Protein AF-A0AAW0QYA7-F1 (afdb_monomer)

Secondary structure (DSSP, 8-state):
-PPPS-EEEEESTTSHHHHHHHHHHHH-TTGGGSEEEEEES-TTT-HHHHHHHHTTT--EEETT---HHHHHHHHTTSSPPEEEEE-------STT----TT--GGGTTSTT-EEEEEEEEE-HHHHHTTTTTSSS--TT--S-EEEEEEEEE-S-GGGHHHHHHHHHHHHHHHHHHHHHTT-------GGG--TT--HHHHTHHHHHHHHHHHHHHH-TT-HHHHS-TTS----S----------S---

Nearest PDB structures (foldseek):
  6nki-assembly1_A-2  TM=6.245E-01  e=5.735E-02  Penicillium fellutanum
  8eyi-assembly1_F  TM=6.630E-01  e=6.404E-01  Homo sapiens
  5c37-assembly2_C  TM=5.724E-01  e=6.824E-01  Homo sapiens
  5w7k-assembly2_B  TM=3.869E-01  e=1.229E-01  Penicillium oxalicum
  6xeh-assembly1_A  TM=3.137E-01  e=1.288E+00  synthetic construct

InterPro domains:
  IPR036291 NAD(P)-binding domain superfamily [SSF51735] (4-174)

Sequence (250 aa):
MASPKGTIVLTGANGSLGRAIVSSILSSPELATCHGVYAVREPSTATALRDALQAQNAAARPVGSGQPDFHEGVAAGRIPPVRVLIPNAGWREFTTQTWTADGLPGLKGISNITWSLSLEPLPSAICQKGAGRNSLGLDDRKAPLVVVLLTASFKTLTDQQTVEAAARNLMSAIEEEARRQGVYDPWAYLDYAAPWQDPIASYGERSLKRLREVQKRVDPKLVFTHRVPGGVQDPWPYRPLGIAANLYRH

Foldseek 3Di:
DDQQPAEAEEEPCLDPVNVVVLLVQCPDPNSLSHQYEYEDQDQVPSVVSVVSCVVNVHGYDYDPPPPPCVVVCCVVVVHGHHPYYHDDDDDDDPVPDDADPVHQVLCPPFPPKDKDKDKAKAQLVNLCVCQVHDLQQSNPPPHIDIAIAIDIDGDDPVCVVSVVVSVVVVVVVVQVVCVVVVNDQLAHDFVRDDQVHDNSPSSDDSSVVVVVVVCCVPPVVCCVLPVDVPGNRDDDDDDDPDDPDDDDDD

Structure (mmCIF, N/CA/C/O backbone):
data_AF-A0AAW0QYA7-F1
#
_entry.id   AF-A0AAW0QYA7-F1
#
loop_
_atom_site.group_PDB
_atom_site.id
_atom_site.type_symbol
_atom_site.label_atom_id
_atom_site.label_alt_id
_atom_site.label_comp_id
_atom_site.label_asym_id
_atom_site.label_entity_id
_atom_site.label_seq_id
_atom_site.pdbx_PDB_ins_code
_atom_site.Cartn_x
_atom_site.Cartn_y
_atom_site.Cartn_z
_atom_site.occupancy
_atom_site.B_iso_or_equiv
_atom_site.auth_seq_id
_atom_site.auth_comp_id
_atom_site.auth_asym_id
_atom_site.auth_atom_id
_atom_site.pdbx_PDB_model_num
ATOM 1 N N . MET A 1 1 ? -47.182 2.890 -14.149 1.00 45.88 1 MET A N 1
ATOM 2 C CA . MET A 1 1 ? -45.798 2.871 -13.625 1.00 45.88 1 MET A CA 1
ATOM 3 C C . MET A 1 1 ? -45.394 1.418 -13.459 1.00 45.88 1 MET A C 1
ATOM 5 O O . MET A 1 1 ? -46.206 0.658 -12.949 1.00 45.88 1 MET A O 1
ATOM 9 N N . ALA A 1 2 ? -44.230 1.008 -13.966 1.00 52.38 2 ALA A N 1
ATOM 10 C CA . ALA A 1 2 ? -43.775 -0.376 -13.836 1.00 52.38 2 ALA A CA 1
ATOM 11 C C . ALA A 1 2 ? -43.572 -0.723 -12.352 1.00 52.38 2 ALA A C 1
ATOM 13 O O . ALA A 1 2 ? -43.007 0.079 -11.610 1.00 52.38 2 ALA A O 1
ATOM 14 N N . SER A 1 3 ? -44.049 -1.891 -11.918 1.00 54.78 3 SER A N 1
ATOM 15 C CA . SER A 1 3 ? -43.805 -2.380 -10.560 1.00 54.78 3 SER A CA 1
ATOM 16 C C . SER A 1 3 ? -42.293 -2.519 -10.322 1.00 54.78 3 SER A C 1
ATOM 18 O O . SER A 1 3 ? -41.597 -3.017 -11.214 1.00 54.78 3 SER A O 1
ATOM 20 N N . PRO A 1 4 ? -41.758 -2.094 -9.161 1.00 61.41 4 PRO A N 1
ATOM 21 C CA . PRO A 1 4 ? -40.322 -2.161 -8.902 1.00 61.41 4 PRO A CA 1
ATOM 22 C C . PRO A 1 4 ? -39.807 -3.604 -8.999 1.00 61.41 4 PRO A C 1
ATOM 24 O O . PRO A 1 4 ? -40.447 -4.529 -8.496 1.00 61.41 4 PRO A O 1
ATOM 27 N N . LYS A 1 5 ? -38.630 -3.809 -9.606 1.00 69.81 5 LYS A N 1
ATOM 28 C CA . LYS A 1 5 ? -38.062 -5.154 -9.867 1.00 69.81 5 LYS A CA 1
ATOM 29 C C . LYS A 1 5 ? -37.604 -5.909 -8.604 1.00 69.81 5 LYS A C 1
ATOM 31 O O . LYS A 1 5 ? -37.303 -7.103 -8.667 1.00 69.81 5 LYS A O 1
ATOM 36 N N . GLY A 1 6 ? -37.554 -5.233 -7.459 1.00 77.56 6 GLY A N 1
ATOM 37 C CA . GLY A 1 6 ? -37.123 -5.788 -6.177 1.00 77.56 6 GLY A CA 1
ATOM 38 C C . GLY A 1 6 ? -36.605 -4.710 -5.229 1.00 77.56 6 GLY A C 1
ATOM 39 O O . GLY A 1 6 ? -36.545 -3.536 -5.597 1.00 77.56 6 GLY A O 1
ATOM 40 N N . THR A 1 7 ? -36.226 -5.121 -4.020 1.00 79.19 7 THR A N 1
ATOM 41 C CA . THR A 1 7 ? -35.670 -4.231 -2.988 1.00 79.19 7 THR A CA 1
ATOM 42 C C . THR A 1 7 ? -34.158 -4.427 -2.834 1.00 79.19 7 THR A C 1
ATOM 44 O O . THR A 1 7 ? -33.688 -5.568 -2.754 1.00 79.19 7 THR A O 1
ATOM 47 N N . ILE A 1 8 ? -33.409 -3.319 -2.770 1.00 80.19 8 ILE A N 1
ATOM 48 C CA . ILE A 1 8 ? -31.975 -3.273 -2.443 1.00 80.19 8 ILE A CA 1
ATOM 49 C C . ILE A 1 8 ? -31.826 -2.699 -1.038 1.00 80.19 8 ILE A C 1
ATOM 51 O O . ILE A 1 8 ? -32.236 -1.567 -0.789 1.00 80.19 8 ILE A O 1
ATOM 55 N N . VAL A 1 9 ? -31.204 -3.454 -0.134 1.00 80.06 9 VAL A N 1
ATOM 56 C CA . VAL A 1 9 ? -30.910 -2.996 1.229 1.00 80.06 9 VAL A CA 1
ATOM 57 C C . VAL A 1 9 ? -29.408 -2.760 1.371 1.00 80.06 9 VAL A C 1
ATOM 59 O O . VAL A 1 9 ? -28.616 -3.682 1.172 1.00 80.06 9 VAL A O 1
ATOM 62 N N . LEU A 1 10 ? -29.012 -1.540 1.738 1.00 78.62 10 LEU A N 1
ATOM 63 C CA . LEU A 1 10 ? -27.620 -1.160 1.998 1.00 78.62 10 LEU A CA 1
ATOM 64 C C . LEU A 1 10 ? -27.470 -0.667 3.436 1.00 78.62 10 LEU A C 1
ATOM 66 O O . LEU A 1 10 ? -28.128 0.297 3.831 1.00 78.62 10 LEU A O 1
ATOM 70 N N . THR A 1 11 ? -26.560 -1.269 4.200 1.00 80.31 11 THR A N 1
ATOM 71 C CA . THR A 1 11 ? -26.161 -0.754 5.518 1.00 80.31 11 THR A CA 1
ATOM 72 C C . THR A 1 11 ? -24.912 0.121 5.416 1.00 80.31 11 THR A C 1
ATOM 74 O O . THR A 1 11 ? -24.145 0.032 4.459 1.00 80.31 11 THR A O 1
ATOM 77 N N . GLY A 1 12 ? -24.730 1.041 6.371 1.00 71.38 12 GLY A N 1
ATOM 78 C CA . GLY A 1 12 ? -23.591 1.965 6.345 1.00 71.38 12 GLY A CA 1
ATOM 79 C C . GLY A 1 12 ? -23.671 3.007 5.221 1.00 71.38 12 GLY A C 1
ATOM 80 O O . GLY A 1 12 ? -22.643 3.538 4.798 1.00 71.38 12 GLY A O 1
ATOM 81 N N . ALA A 1 13 ? -24.880 3.332 4.748 1.00 80.19 13 ALA A N 1
ATOM 82 C CA . ALA A 1 13 ? -25.099 4.180 3.572 1.00 80.19 13 ALA A CA 1
ATOM 83 C C . ALA A 1 13 ? -24.544 5.614 3.711 1.00 80.19 13 ALA A C 1
ATOM 85 O O . ALA A 1 13 ? -24.285 6.269 2.708 1.00 80.19 13 ALA A O 1
ATOM 86 N N . ASN A 1 14 ? -24.310 6.094 4.940 1.00 80.81 14 ASN A N 1
ATOM 87 C CA . ASN A 1 14 ? -23.735 7.421 5.198 1.00 80.81 14 ASN A CA 1
ATOM 88 C C . ASN A 1 14 ? -22.190 7.457 5.163 1.00 80.81 14 ASN A C 1
ATOM 90 O O . ASN A 1 14 ? -21.598 8.531 5.247 1.00 80.81 14 ASN A O 1
ATOM 94 N N . GLY A 1 15 ? -21.515 6.305 5.063 1.00 67.19 15 GLY A N 1
ATOM 95 C CA . GLY A 1 15 ? -20.054 6.245 4.936 1.00 67.19 15 GLY A CA 1
ATOM 96 C C . GLY A 1 15 ? -19.558 6.760 3.578 1.00 67.19 15 GLY A C 1
ATOM 97 O O . GLY A 1 15 ? -20.342 6.943 2.650 1.00 67.19 15 GLY A O 1
ATOM 98 N N . SER A 1 16 ? -18.248 6.976 3.424 1.00 63.84 16 SER A N 1
ATOM 99 C CA . SER A 1 16 ? -17.644 7.354 2.130 1.00 63.84 16 SER A CA 1
ATOM 100 C C . SER A 1 16 ? -17.980 6.343 1.027 1.00 63.84 16 SER A C 1
ATOM 102 O O . SER A 1 16 ? -18.551 6.713 0.004 1.00 63.84 16 SER A O 1
ATOM 104 N N . LEU A 1 17 ? -17.720 5.059 1.283 1.00 66.56 17 LEU A N 1
ATOM 105 C CA . LEU A 1 17 ? -18.047 3.967 0.366 1.00 66.56 17 LEU A CA 1
ATOM 106 C C . LEU A 1 17 ? -19.564 3.766 0.218 1.00 66.56 17 LEU A C 1
ATOM 108 O O . LEU A 1 17 ? -20.052 3.575 -0.891 1.00 66.56 17 LEU A O 1
ATOM 112 N N . GLY A 1 18 ? -20.319 3.864 1.318 1.00 71.94 18 GLY A N 1
ATOM 113 C CA . GLY A 1 18 ? -21.781 3.760 1.296 1.00 71.94 18 GLY A CA 1
ATOM 114 C C . GLY A 1 18 ? -22.421 4.786 0.360 1.00 71.94 18 GLY A C 1
ATOM 115 O O . GLY A 1 18 ? -23.206 4.413 -0.506 1.00 71.94 18 GLY A O 1
ATOM 116 N N . ARG A 1 19 ? -22.015 6.059 0.449 1.00 78.56 19 ARG A N 1
ATOM 117 C CA . ARG A 1 19 ? -22.512 7.132 -0.428 1.00 78.56 19 ARG A CA 1
ATOM 118 C C . ARG A 1 19 ? -22.130 6.921 -1.893 1.00 78.56 19 ARG A C 1
ATOM 120 O O . ARG A 1 19 ? -22.948 7.187 -2.767 1.00 78.56 19 ARG A O 1
ATOM 127 N N . ALA A 1 20 ? -20.931 6.407 -2.171 1.00 72.69 20 ALA A N 1
ATOM 128 C CA . ALA A 1 20 ? -20.524 6.060 -3.534 1.00 72.69 20 ALA A CA 1
ATOM 129 C C . ALA A 1 20 ? -21.392 4.933 -4.126 1.00 72.69 20 ALA A C 1
ATOM 131 O O . ALA A 1 20 ? -21.813 5.020 -5.279 1.00 72.69 20 ALA A O 1
ATOM 132 N N . ILE A 1 21 ? -21.726 3.914 -3.325 1.00 76.25 21 ILE A N 1
ATOM 133 C CA . ILE A 1 21 ? -22.636 2.831 -3.729 1.00 76.25 21 ILE A CA 1
ATOM 134 C C . ILE A 1 21 ? -24.045 3.377 -3.991 1.00 76.25 21 ILE A C 1
ATOM 136 O O . ILE A 1 21 ? -24.628 3.055 -5.023 1.00 76.25 21 ILE A O 1
ATOM 140 N N . VAL A 1 22 ? -24.577 4.235 -3.111 1.00 82.25 22 VAL A N 1
ATOM 141 C CA . VAL A 1 22 ? -25.881 4.892 -3.324 1.00 82.25 22 VAL A CA 1
ATOM 142 C C . VAL A 1 22 ? -25.877 5.699 -4.621 1.00 82.25 22 VAL A C 1
ATOM 144 O O . VAL A 1 22 ? -26.770 5.521 -5.441 1.00 82.25 22 VAL A O 1
ATOM 147 N N . SER A 1 23 ? -24.849 6.518 -4.851 1.00 79.62 23 SER A N 1
ATOM 148 C CA . SER A 1 23 ? -24.710 7.306 -6.081 1.00 79.62 23 SER A CA 1
ATOM 149 C C . SER A 1 23 ? -24.688 6.426 -7.337 1.00 79.62 23 SER A C 1
ATOM 151 O O . SER A 1 23 ? -25.375 6.722 -8.313 1.00 79.62 23 SER A O 1
ATOM 153 N N . SER A 1 24 ? -23.973 5.298 -7.298 1.00 80.75 24 SER A N 1
ATOM 154 C CA . SER A 1 24 ? -23.924 4.331 -8.403 1.00 80.75 24 SER A CA 1
ATOM 155 C C . SER A 1 24 ? -25.281 3.662 -8.669 1.00 80.75 24 SER A C 1
ATOM 157 O O . SER A 1 24 ? -25.695 3.541 -9.822 1.00 80.75 24 SER A O 1
ATOM 159 N N . ILE A 1 25 ? -26.013 3.284 -7.611 1.00 82.31 25 ILE A N 1
ATOM 160 C CA . ILE A 1 25 ? -27.366 2.709 -7.721 1.00 82.31 25 ILE A CA 1
ATOM 161 C C . ILE A 1 25 ? -28.325 3.714 -8.366 1.00 82.31 25 ILE A C 1
ATOM 163 O O . ILE A 1 25 ? -29.035 3.363 -9.303 1.00 82.31 25 ILE A O 1
ATOM 167 N N . LEU A 1 26 ? -28.317 4.960 -7.888 1.00 81.50 26 LEU A N 1
ATOM 168 C CA . LEU A 1 26 ? -29.193 6.032 -8.368 1.00 81.50 26 LEU A CA 1
ATOM 169 C C . LEU A 1 26 ? -28.833 6.507 -9.786 1.00 81.50 26 LEU A C 1
ATOM 171 O O . LEU A 1 26 ? -29.696 6.915 -10.556 1.00 81.50 26 LEU A O 1
ATOM 175 N N . SER A 1 27 ? -27.558 6.441 -10.167 1.00 80.56 27 SER A N 1
ATOM 176 C CA . SER A 1 27 ? -27.108 6.832 -11.511 1.00 80.56 27 SER A CA 1
ATOM 177 C C . SER A 1 27 ? -27.347 5.748 -12.569 1.00 80.56 27 SER A C 1
ATOM 179 O O . SER A 1 27 ? -27.201 6.017 -13.759 1.00 80.56 27 SER A O 1
ATOM 181 N N . SER A 1 28 ? -27.699 4.523 -12.163 1.00 82.44 28 SER A N 1
ATOM 182 C CA . SER A 1 28 ? -27.985 3.411 -13.072 1.00 82.44 28 SER A CA 1
ATOM 183 C C . SER A 1 28 ? -29.483 3.344 -13.393 1.00 82.44 28 SER A C 1
ATOM 185 O O . SER A 1 28 ? -30.274 3.053 -12.495 1.00 82.44 28 SER A O 1
ATOM 187 N N . PRO A 1 29 ? -29.904 3.521 -14.664 1.00 80.44 29 PRO A N 1
ATOM 188 C CA . PRO A 1 29 ? -31.315 3.443 -15.048 1.00 80.44 29 PRO A CA 1
ATOM 189 C C . PRO A 1 29 ? -31.966 2.104 -14.698 1.00 80.44 29 PRO A C 1
ATOM 191 O O . PRO A 1 29 ? -33.157 2.051 -14.416 1.00 80.44 29 PRO A O 1
ATOM 194 N N . GLU A 1 30 ? -31.194 1.016 -14.700 1.00 80.25 30 GLU A N 1
ATOM 195 C CA . GLU A 1 30 ? -31.694 -0.314 -14.358 1.00 80.25 30 GLU A CA 1
ATOM 196 C C . GLU A 1 30 ? -31.926 -0.464 -12.853 1.00 80.25 30 GLU A C 1
ATOM 198 O O . GLU A 1 30 ? -32.967 -0.977 -12.437 1.00 80.25 30 GLU A O 1
ATOM 203 N N . LEU A 1 31 ? -30.979 0.002 -12.033 1.00 77.94 31 LEU A N 1
ATOM 204 C CA . LEU A 1 31 ? -31.018 -0.163 -10.578 1.00 77.94 31 LEU A CA 1
ATOM 205 C C . LEU A 1 31 ? -31.893 0.887 -9.890 1.00 77.94 31 LEU A C 1
ATOM 207 O O . LEU A 1 31 ? -32.480 0.585 -8.854 1.00 77.94 31 LEU A O 1
ATOM 211 N N . ALA A 1 32 ? -32.055 2.068 -10.487 1.00 75.94 32 ALA A N 1
ATOM 212 C CA . ALA A 1 32 ? -32.974 3.101 -10.016 1.00 75.94 32 ALA A CA 1
ATOM 213 C C . ALA A 1 32 ? -34.449 2.652 -10.067 1.00 75.94 32 ALA A C 1
ATOM 215 O O . ALA A 1 32 ? -35.290 3.210 -9.368 1.00 75.94 32 ALA A O 1
ATOM 216 N N . THR A 1 33 ? -34.779 1.608 -10.846 1.00 79.56 33 THR A N 1
ATOM 217 C CA . THR A 1 33 ? -36.124 0.994 -10.829 1.00 79.56 33 THR A CA 1
ATOM 218 C C . THR A 1 33 ? -36.381 0.095 -9.616 1.00 79.56 33 THR A C 1
ATOM 220 O O . THR A 1 33 ? -37.511 -0.358 -9.411 1.00 79.56 33 THR A O 1
ATOM 223 N N . CYS A 1 34 ? -35.354 -0.199 -8.815 1.00 77.31 34 CYS A N 1
ATOM 224 C CA . CYS A 1 34 ? -35.483 -0.972 -7.587 1.00 77.31 34 CYS A CA 1
ATOM 225 C C . CYS A 1 34 ? -35.902 -0.081 -6.413 1.00 77.31 34 CYS A C 1
ATOM 227 O O . CYS A 1 34 ? -35.558 1.095 -6.329 1.00 77.31 34 CYS A O 1
ATOM 229 N N . HIS A 1 35 ? -36.599 -0.674 -5.449 1.00 77.38 35 HIS A N 1
ATOM 230 C CA . HIS A 1 35 ? -36.897 -0.016 -4.185 1.00 77.38 35 HIS A CA 1
ATOM 231 C C . HIS A 1 35 ? -35.633 0.008 -3.303 1.00 77.38 35 HIS A C 1
ATOM 233 O O . HIS A 1 35 ? -35.150 -1.041 -2.878 1.00 77.38 35 HIS A O 1
ATOM 239 N N . GLY A 1 36 ? -35.057 1.187 -3.056 1.00 78.25 36 GLY A N 1
ATOM 240 C CA . GLY A 1 36 ? -33.844 1.349 -2.248 1.00 78.25 36 GLY A CA 1
ATOM 241 C C . GLY A 1 36 ? -34.136 1.552 -0.758 1.00 78.25 36 GLY A C 1
ATOM 242 O O . GLY A 1 36 ? -34.902 2.438 -0.386 1.00 78.25 36 GLY A O 1
ATOM 243 N N . VAL A 1 37 ? -33.485 0.770 0.104 1.00 81.88 37 VAL A N 1
ATOM 244 C CA . VAL A 1 37 ? -33.505 0.926 1.565 1.00 81.88 37 VAL A CA 1
ATOM 245 C C . VAL A 1 37 ? -32.083 1.190 2.050 1.00 81.88 37 VAL A C 1
ATOM 247 O O . VAL A 1 37 ? -31.247 0.288 2.113 1.00 81.88 37 VAL A O 1
ATOM 250 N N . TYR A 1 38 ? -31.809 2.444 2.404 1.00 84.88 38 TYR A N 1
ATOM 251 C CA . TYR A 1 38 ? -30.477 2.912 2.787 1.00 84.88 38 TYR A CA 1
ATOM 252 C C . TYR A 1 38 ? -30.407 3.138 4.296 1.00 84.88 38 TYR A C 1
ATOM 254 O O . TYR A 1 38 ? -30.893 4.149 4.811 1.00 84.88 38 TYR A O 1
ATOM 262 N N . ALA A 1 39 ? -29.827 2.178 5.011 1.00 79.44 39 ALA A N 1
ATOM 263 C CA . ALA A 1 39 ? -29.768 2.191 6.462 1.00 79.44 39 ALA A CA 1
ATOM 264 C C . ALA A 1 39 ? -28.610 3.067 6.979 1.00 79.44 39 ALA A C 1
ATOM 266 O O . ALA A 1 39 ? -27.438 2.863 6.637 1.00 79.44 39 ALA A O 1
ATOM 267 N N . VAL A 1 40 ? -28.940 4.023 7.851 1.00 75.62 40 VAL A N 1
ATOM 268 C CA . VAL A 1 40 ? -28.017 4.944 8.542 1.00 75.62 40 VAL A CA 1
ATOM 269 C C . VAL A 1 40 ? -28.296 5.000 10.037 1.00 75.62 40 VAL A C 1
ATOM 271 O O . VAL A 1 40 ? -29.427 4.809 10.439 1.00 75.62 40 VAL A O 1
ATOM 274 N N . ARG A 1 41 ? -27.302 5.276 10.888 1.00 73.38 41 ARG A N 1
ATOM 275 C CA . ARG A 1 41 ? -27.512 5.291 12.350 1.00 73.38 41 ARG A CA 1
ATOM 276 C C . ARG A 1 41 ? -28.601 6.278 12.788 1.00 73.38 41 ARG A C 1
ATOM 278 O O . ARG A 1 41 ? -29.440 5.918 13.597 1.00 73.38 41 ARG A O 1
ATOM 285 N N . GLU A 1 42 ? -28.577 7.484 12.230 1.00 77.12 42 GLU A N 1
ATOM 286 C CA . GLU A 1 42 ? -29.502 8.564 12.568 1.00 77.12 42 GLU A CA 1
ATOM 287 C C . GLU A 1 42 ? -29.786 9.403 11.303 1.00 77.12 42 GLU A C 1
ATOM 289 O O . GLU A 1 42 ? -28.901 10.135 10.845 1.00 77.12 42 GLU A O 1
ATOM 294 N N . PRO A 1 43 ? -30.978 9.296 10.681 1.00 77.31 43 PRO A N 1
ATOM 295 C CA . PRO A 1 43 ? -31.294 9.994 9.430 1.00 77.31 43 PRO A CA 1
ATOM 296 C C . PRO A 1 43 ? -31.197 11.518 9.525 1.00 77.31 43 PRO A C 1
ATOM 298 O O . PRO A 1 43 ? -30.821 12.175 8.546 1.00 77.31 43 PRO A O 1
ATOM 301 N N . SER A 1 44 ? -31.489 12.092 10.696 1.00 74.25 44 SER A N 1
ATOM 302 C CA . SER A 1 44 ? -31.422 13.542 10.919 1.00 74.25 44 SER A CA 1
ATOM 303 C C . SER A 1 44 ? -29.995 14.103 10.813 1.00 74.25 44 SER A C 1
ATOM 305 O O . SER A 1 44 ? -29.820 15.256 10.417 1.00 74.25 44 SER A O 1
ATOM 307 N N . THR A 1 45 ? -28.972 13.271 11.030 1.00 76.50 45 THR A N 1
ATOM 308 C CA . THR A 1 45 ? -27.551 13.659 10.942 1.00 76.50 45 THR A CA 1
ATOM 309 C C . THR A 1 45 ? -26.873 13.234 9.632 1.00 76.50 45 THR A C 1
ATOM 311 O O . THR A 1 45 ? -25.767 13.677 9.332 1.00 76.50 45 THR A O 1
ATOM 314 N N . ALA A 1 46 ? -27.538 12.427 8.797 1.00 78.12 46 ALA A N 1
ATOM 315 C CA . ALA A 1 46 ? -27.026 11.955 7.506 1.00 78.12 46 ALA A CA 1
ATOM 316 C C . ALA A 1 46 ? -27.233 12.978 6.363 1.00 78.12 46 ALA A C 1
ATOM 318 O O . ALA A 1 46 ? -27.826 12.653 5.334 1.00 78.12 46 ALA A O 1
ATOM 319 N N . THR A 1 47 ? -26.779 14.223 6.546 1.00 76.38 47 THR A N 1
ATOM 320 C CA . THR A 1 47 ? -27.023 15.351 5.619 1.00 76.38 47 THR A CA 1
ATOM 321 C C . THR A 1 47 ? -26.536 15.070 4.199 1.00 76.38 47 THR A C 1
ATOM 323 O O . THR A 1 47 ? -27.324 15.119 3.265 1.00 76.38 47 THR A O 1
ATOM 326 N N . ALA A 1 48 ? -25.285 14.636 4.039 1.00 69.06 48 ALA A N 1
ATOM 327 C CA . ALA A 1 48 ? -24.721 14.373 2.715 1.00 69.06 48 ALA A CA 1
ATOM 328 C C . ALA A 1 48 ? -25.382 13.194 1.974 1.00 69.06 48 ALA A C 1
ATOM 330 O O . ALA A 1 48 ? -25.388 13.162 0.746 1.00 69.06 48 ALA A O 1
ATOM 331 N N . LEU A 1 49 ? -25.919 12.206 2.699 1.00 75.94 49 LEU A N 1
ATOM 332 C CA . LEU A 1 49 ? -26.726 11.151 2.085 1.00 75.94 49 LEU A CA 1
ATOM 333 C C . LEU A 1 49 ? -28.108 11.688 1.691 1.00 75.94 49 LEU A C 1
ATOM 335 O O . LEU A 1 49 ? -28.623 11.334 0.637 1.00 75.94 49 LEU A O 1
ATOM 339 N N . ARG A 1 50 ? -28.707 12.547 2.517 1.00 78.06 50 ARG A N 1
ATOM 340 C CA . ARG A 1 50 ? -30.013 13.153 2.248 1.00 78.06 50 ARG A CA 1
ATOM 341 C C . ARG A 1 50 ? -29.993 14.001 0.982 1.00 78.06 50 ARG A C 1
ATOM 343 O O . ARG A 1 50 ? -30.892 13.839 0.167 1.00 78.06 50 ARG A O 1
ATOM 350 N N . ASP A 1 51 ? -28.956 14.808 0.787 1.00 72.31 51 ASP A N 1
ATOM 351 C CA . ASP A 1 51 ? -28.794 15.630 -0.419 1.00 72.31 51 ASP A CA 1
ATOM 352 C C . ASP A 1 51 ? -28.718 14.750 -1.681 1.00 72.31 51 ASP A C 1
ATOM 354 O O . ASP A 1 51 ? -29.372 15.022 -2.687 1.00 72.31 51 ASP A O 1
ATOM 358 N N . ALA A 1 52 ? -27.994 13.626 -1.601 1.00 68.12 52 ALA A N 1
ATOM 359 C CA . ALA A 1 52 ? -27.887 12.658 -2.694 1.00 68.12 52 ALA A CA 1
ATOM 360 C C . ALA A 1 52 ? -29.212 11.927 -2.993 1.00 68.12 52 ALA A C 1
ATOM 362 O O . ALA A 1 52 ? -29.482 11.585 -4.142 1.00 68.12 52 ALA A O 1
ATOM 363 N N . LEU A 1 53 ? -30.042 11.688 -1.973 1.00 75.06 53 LEU A N 1
ATOM 364 C CA . LEU A 1 53 ? -31.331 11.000 -2.106 1.00 75.06 53 LEU A CA 1
ATOM 365 C C . LEU A 1 53 ? -32.470 11.937 -2.546 1.00 75.06 53 LEU A C 1
ATOM 367 O O . LEU A 1 53 ? -33.362 11.511 -3.283 1.00 75.06 53 LEU A O 1
ATOM 371 N N . GLN A 1 54 ? -32.434 13.211 -2.136 1.00 67.19 54 GLN A N 1
ATOM 372 C CA . GLN A 1 54 ? -33.405 14.240 -2.533 1.00 67.19 54 GLN A CA 1
ATOM 373 C C . GLN A 1 54 ? -33.370 14.519 -4.035 1.00 67.19 54 GLN A C 1
ATOM 375 O O . GLN A 1 54 ? -34.413 14.782 -4.627 1.00 67.19 54 GLN A O 1
ATOM 380 N N . ALA A 1 55 ? -32.203 14.375 -4.666 1.00 57.84 55 ALA A N 1
ATOM 381 C CA . ALA A 1 55 ? -32.063 14.485 -6.114 1.00 57.84 55 ALA A CA 1
ATOM 382 C C . ALA A 1 55 ? -32.882 13.434 -6.896 1.00 57.84 55 ALA A C 1
ATOM 384 O O . ALA A 1 55 ? -33.082 13.606 -8.097 1.00 57.84 55 ALA A O 1
ATOM 385 N N . GLN A 1 56 ? -33.354 12.357 -6.245 1.00 54.69 56 GLN A N 1
ATOM 386 C CA . GLN A 1 56 ? -34.020 11.225 -6.902 1.00 54.69 56 GLN A CA 1
ATOM 387 C C . GLN A 1 56 ? -35.236 10.644 -6.142 1.00 54.69 56 GLN A C 1
ATOM 389 O O . GLN A 1 56 ? -35.604 9.492 -6.363 1.00 54.69 56 GLN A O 1
ATOM 394 N N . ASN A 1 57 ? -35.896 11.418 -5.269 1.00 56.44 57 ASN A N 1
ATOM 395 C CA . ASN A 1 57 ? -37.085 10.983 -4.504 1.00 56.44 57 ASN A CA 1
ATOM 396 C C . ASN A 1 57 ? -36.886 9.704 -3.653 1.00 56.44 57 ASN A C 1
ATOM 398 O O . ASN A 1 57 ? -37.815 8.913 -3.479 1.00 56.44 57 ASN A O 1
ATOM 402 N N . ALA A 1 58 ? -35.690 9.497 -3.097 1.00 62.12 58 ALA A N 1
ATOM 403 C CA . ALA A 1 58 ? -35.390 8.380 -2.197 1.00 62.12 58 ALA A CA 1
ATOM 404 C C . ALA A 1 58 ? -35.268 8.838 -0.726 1.00 62.12 58 ALA A C 1
ATOM 406 O O . ALA A 1 58 ? -35.076 10.021 -0.445 1.00 62.12 58 ALA A O 1
ATOM 407 N N . ALA A 1 59 ? -35.370 7.909 0.237 1.00 62.53 59 ALA A N 1
ATOM 408 C CA . ALA A 1 59 ? -35.311 8.217 1.673 1.00 62.53 59 ALA A CA 1
ATOM 409 C C . ALA A 1 59 ? -34.350 7.291 2.443 1.00 62.53 59 ALA A C 1
ATOM 411 O O . ALA A 1 59 ? -34.288 6.086 2.198 1.00 62.53 59 ALA A O 1
ATOM 412 N N . ALA A 1 60 ? -33.607 7.860 3.398 1.00 56.28 60 ALA A N 1
ATOM 413 C CA . ALA A 1 60 ? -32.744 7.116 4.319 1.00 56.28 60 ALA A CA 1
ATOM 414 C C . ALA A 1 60 ? -33.546 6.617 5.533 1.00 56.28 60 ALA A C 1
ATOM 416 O O . ALA A 1 60 ? -34.439 7.318 6.012 1.00 56.28 60 ALA A O 1
ATOM 417 N N . ARG A 1 61 ? -33.215 5.431 6.062 1.00 66.00 61 ARG A N 1
ATOM 418 C CA . ARG A 1 61 ? -33.903 4.820 7.221 1.00 66.00 61 ARG A CA 1
ATOM 419 C C . ARG A 1 61 ? -32.916 4.508 8.365 1.00 66.00 61 ARG A C 1
ATOM 421 O O . ARG A 1 61 ? -31.753 4.234 8.079 1.00 66.00 61 ARG A O 1
ATOM 428 N N . PRO A 1 62 ? -33.331 4.530 9.647 1.00 52.78 62 PRO A N 1
ATOM 429 C CA . PRO A 1 62 ? -32.461 4.201 10.783 1.00 52.78 62 PRO A CA 1
ATOM 430 C C . PRO A 1 62 ? -31.914 2.752 10.768 1.00 52.78 62 PRO A C 1
ATOM 432 O O . PRO A 1 62 ? -32.646 1.813 10.448 1.00 52.78 62 PRO A O 1
ATOM 435 N N . VAL A 1 63 ? -30.654 2.543 11.173 1.00 47.12 63 VAL A N 1
ATOM 436 C CA . VAL A 1 63 ? -30.018 1.228 11.412 1.00 47.12 63 VAL A CA 1
ATOM 437 C C . VAL A 1 63 ? -30.633 0.607 12.662 1.00 47.12 63 VAL A C 1
ATOM 439 O O . VAL A 1 63 ? -30.770 1.278 13.677 1.00 47.12 63 VAL A O 1
ATOM 442 N N . GLY A 1 64 ? -30.991 -0.677 12.595 1.00 46.75 64 GLY A N 1
ATOM 443 C CA . GLY A 1 64 ? -31.694 -1.365 13.685 1.00 46.75 64 GLY A CA 1
ATOM 444 C C . GLY A 1 64 ? -33.218 -1.296 13.583 1.00 46.75 64 GLY A C 1
ATOM 445 O O . GLY A 1 64 ? -33.906 -1.900 14.397 1.00 46.75 64 GLY A O 1
ATOM 446 N N . SER A 1 65 ? -33.765 -0.665 12.539 1.00 46.16 65 SER A N 1
ATOM 447 C CA . SER A 1 65 ? -35.163 -0.857 12.146 1.00 46.16 65 SER A CA 1
ATOM 448 C C . SER A 1 65 ? -35.376 -2.222 11.475 1.00 46.16 65 SER A C 1
ATOM 450 O O . SER A 1 65 ? -35.922 -2.324 10.379 1.00 46.16 65 SER A O 1
ATOM 452 N N . GLY A 1 66 ? -35.061 -3.303 12.192 1.00 48.25 66 GLY A N 1
ATOM 453 C CA . GLY A 1 66 ? -35.846 -4.537 12.095 1.00 48.25 66 GLY A CA 1
ATOM 454 C C . GLY A 1 66 ? -37.261 -4.270 12.612 1.00 48.25 66 GLY A C 1
ATOM 455 O O . GLY A 1 66 ? -37.727 -4.922 13.539 1.00 48.25 66 GLY A O 1
ATOM 456 N N . GLN A 1 67 ? -37.909 -3.221 12.098 1.00 51.28 67 GLN A N 1
ATOM 457 C CA . GLN A 1 67 ? -39.245 -2.867 12.503 1.00 51.28 67 GLN A CA 1
ATOM 458 C C . GLN A 1 67 ? -40.186 -3.940 11.963 1.00 51.28 67 GLN A C 1
ATOM 460 O O . GLN A 1 67 ? -39.998 -4.380 10.820 1.00 51.28 67 GLN A O 1
ATOM 465 N N . PRO A 1 68 ? -41.208 -4.318 12.749 1.00 51.66 68 PRO A N 1
ATOM 466 C CA . PRO A 1 68 ? -42.300 -5.168 12.290 1.00 51.66 68 PRO A CA 1
ATOM 467 C C . PRO A 1 68 ? -42.768 -4.765 10.887 1.00 51.66 68 PRO A C 1
ATOM 469 O O . PRO A 1 68 ? -42.878 -5.619 10.022 1.00 51.66 68 PRO A O 1
ATOM 472 N N . ASP A 1 69 ? -42.843 -3.458 10.615 1.00 62.97 69 ASP A N 1
ATOM 473 C CA . ASP A 1 69 ? -43.286 -2.873 9.348 1.00 62.97 69 ASP A CA 1
ATOM 474 C C . ASP A 1 69 ? -42.452 -3.245 8.105 1.00 62.97 69 ASP A C 1
ATOM 476 O O . ASP A 1 69 ? -43.001 -3.312 7.010 1.00 62.97 69 ASP A O 1
ATOM 480 N N . PHE A 1 70 ? -41.145 -3.531 8.210 1.00 64.81 70 PHE A N 1
ATOM 481 C CA . PHE A 1 70 ? -40.378 -3.960 7.028 1.00 64.81 70 PHE A CA 1
ATOM 482 C C . PHE A 1 70 ? -40.671 -5.419 6.676 1.00 64.81 70 PHE A C 1
ATOM 484 O O . PHE A 1 70 ? -40.992 -5.731 5.531 1.00 64.81 70 PHE A O 1
ATOM 491 N N . HIS A 1 71 ? -40.588 -6.310 7.666 1.00 67.56 71 HIS A N 1
ATOM 492 C CA . HIS A 1 71 ? -40.887 -7.729 7.474 1.00 67.56 71 HIS A CA 1
ATOM 493 C C . HIS A 1 71 ? -42.361 -7.939 7.113 1.00 67.56 71 HIS A C 1
ATOM 495 O O . HIS A 1 71 ? -42.662 -8.655 6.162 1.00 67.56 71 HIS A O 1
ATOM 501 N N . GLU A 1 72 ? -43.267 -7.255 7.809 1.00 72.88 72 GLU A N 1
ATOM 502 C CA . GLU A 1 72 ? -44.702 -7.223 7.531 1.00 72.88 72 GLU A CA 1
ATOM 503 C C . GLU A 1 72 ? -45.002 -6.520 6.204 1.00 72.88 72 GLU A C 1
ATOM 505 O O . GLU A 1 72 ? -45.884 -6.940 5.469 1.00 72.88 72 GLU A O 1
ATOM 510 N N . GLY A 1 73 ? -44.247 -5.485 5.836 1.00 68.56 73 GLY A N 1
ATOM 511 C CA . GLY A 1 73 ? -44.359 -4.806 4.548 1.00 68.56 73 GLY A CA 1
ATOM 512 C C . GLY A 1 73 ? -43.970 -5.701 3.374 1.00 68.56 73 GLY A C 1
ATOM 513 O O . GLY A 1 73 ? -44.674 -5.710 2.364 1.00 68.56 73 GLY A O 1
ATOM 514 N N . VAL A 1 74 ? -42.898 -6.486 3.510 1.00 69.88 74 VAL A N 1
ATOM 515 C CA . VAL A 1 74 ? -42.509 -7.501 2.518 1.00 69.88 74 VAL A CA 1
ATOM 516 C C . VAL A 1 74 ? -43.532 -8.640 2.488 1.00 69.88 74 VAL A C 1
ATOM 518 O O . VAL A 1 74 ? -43.975 -9.026 1.409 1.00 69.88 74 VAL A O 1
ATOM 521 N N . ALA A 1 75 ? -43.962 -9.139 3.651 1.00 75.06 75 ALA A N 1
ATOM 522 C CA . ALA A 1 75 ? -44.946 -10.221 3.755 1.00 75.06 75 ALA A CA 1
ATOM 523 C C . ALA A 1 75 ? -46.330 -9.827 3.204 1.00 75.06 75 ALA A C 1
ATOM 525 O O . ALA A 1 75 ? -46.983 -10.634 2.550 1.00 75.06 75 ALA A O 1
ATOM 526 N N . ALA A 1 76 ? -46.753 -8.578 3.411 1.00 79.06 76 ALA A N 1
ATOM 527 C CA . ALA A 1 76 ? -48.005 -8.018 2.902 1.00 79.06 76 ALA A CA 1
ATOM 528 C C . ALA A 1 76 ? -47.898 -7.484 1.458 1.00 7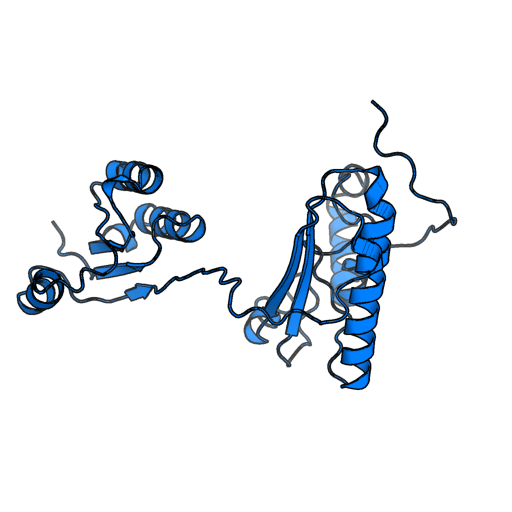9.06 76 ALA A C 1
ATOM 530 O O . ALA A 1 76 ? -48.850 -6.889 0.957 1.00 79.06 76 ALA A O 1
ATOM 531 N N . GLY A 1 77 ? -46.744 -7.631 0.790 1.00 75.19 77 GLY A N 1
ATOM 532 C CA . GLY A 1 77 ? -46.532 -7.196 -0.598 1.00 75.19 77 GLY A CA 1
ATOM 533 C C . GLY A 1 77 ? -46.453 -5.677 -0.813 1.00 75.19 77 GLY A C 1
ATOM 534 O O . GLY A 1 77 ? -46.399 -5.223 -1.954 1.00 75.19 77 GLY A O 1
ATOM 535 N N . ARG A 1 78 ? -46.417 -4.881 0.264 1.00 78.44 78 ARG A N 1
ATOM 536 C CA . ARG A 1 78 ? -46.233 -3.417 0.221 1.00 78.44 78 ARG A CA 1
ATOM 537 C C . ARG A 1 78 ? -44.793 -3.028 -0.121 1.00 78.44 78 ARG A C 1
ATOM 539 O O . ARG A 1 78 ? -44.562 -1.970 -0.699 1.00 78.44 78 ARG A O 1
ATOM 546 N N . ILE A 1 79 ? -43.835 -3.888 0.223 1.00 72.81 79 ILE A N 1
ATOM 547 C CA . ILE A 1 79 ? -42.418 -3.770 -0.130 1.00 72.81 79 ILE A CA 1
ATOM 548 C C . ILE A 1 79 ? -42.069 -4.934 -1.071 1.00 72.81 79 ILE A C 1
ATOM 550 O O . ILE A 1 79 ? -42.318 -6.088 -0.717 1.00 72.81 79 ILE A O 1
ATOM 554 N N . PRO A 1 80 ? -41.483 -4.679 -2.256 1.00 78.38 80 PRO A N 1
ATOM 555 C CA . PRO A 1 80 ? -41.049 -5.745 -3.153 1.00 78.38 80 PRO A CA 1
ATOM 556 C C . PRO A 1 80 ? -40.056 -6.705 -2.474 1.00 78.38 80 PRO A C 1
ATOM 558 O O . PRO A 1 80 ? -39.291 -6.271 -1.606 1.00 78.38 80 PRO A O 1
ATOM 561 N N . PRO A 1 81 ? -39.977 -7.979 -2.902 1.00 78.94 81 PRO A N 1
ATOM 562 C CA . PRO A 1 81 ? -39.042 -8.943 -2.332 1.00 78.94 81 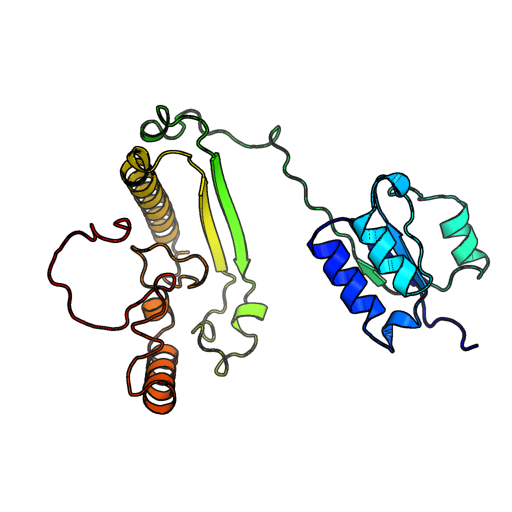PRO A CA 1
ATOM 563 C C . PRO A 1 81 ? -37.605 -8.414 -2.303 1.00 78.94 81 PRO A C 1
ATOM 565 O O . PRO A 1 81 ? -37.131 -7.809 -3.273 1.00 78.94 81 PRO A O 1
ATOM 568 N N . VAL A 1 82 ? -36.897 -8.666 -1.201 1.00 72.62 82 VAL A N 1
ATOM 569 C CA . VAL A 1 82 ? -35.472 -8.334 -1.085 1.00 72.62 82 VAL A CA 1
ATOM 570 C C . VAL A 1 82 ? -34.692 -9.200 -2.066 1.00 72.62 82 VAL A C 1
ATOM 572 O O . VAL A 1 82 ? -34.727 -10.426 -1.989 1.00 72.62 82 VAL A O 1
ATOM 575 N N . ARG A 1 83 ? -34.007 -8.558 -3.016 1.00 77.50 83 ARG A N 1
ATOM 576 C CA . ARG A 1 83 ? -33.186 -9.242 -4.029 1.00 77.50 83 ARG A CA 1
ATOM 577 C C . ARG A 1 83 ? -31.699 -9.136 -3.730 1.00 77.50 83 ARG A C 1
ATOM 579 O O . ARG A 1 83 ? -30.944 -10.018 -4.124 1.00 77.50 83 ARG A O 1
ATOM 586 N N . VAL A 1 84 ? -31.287 -8.065 -3.052 1.00 75.00 84 VAL A N 1
ATOM 587 C CA . VAL A 1 84 ? -29.884 -7.787 -2.745 1.00 75.00 84 VAL A CA 1
ATOM 588 C C . VAL A 1 84 ? -29.776 -7.200 -1.339 1.00 75.00 84 VAL A C 1
ATOM 590 O O . VAL A 1 84 ? -30.436 -6.210 -1.020 1.00 75.00 84 VAL A O 1
ATOM 593 N N . LEU A 1 85 ? -28.910 -7.802 -0.524 1.00 74.31 85 LEU A N 1
ATOM 594 C CA . LEU A 1 85 ? -28.473 -7.284 0.769 1.00 74.31 85 LEU A CA 1
ATOM 595 C C . LEU A 1 85 ? -26.976 -6.980 0.679 1.00 74.31 85 LEU A C 1
ATOM 597 O O . LEU A 1 85 ? -26.184 -7.879 0.406 1.00 74.31 85 LEU A O 1
ATOM 601 N N . ILE A 1 86 ? -26.596 -5.723 0.906 1.00 67.25 86 ILE A N 1
ATOM 602 C CA . ILE A 1 86 ? -25.199 -5.275 0.926 1.00 67.25 86 ILE A CA 1
ATOM 603 C C . ILE A 1 86 ? -24.852 -4.891 2.370 1.00 67.25 86 ILE A C 1
ATOM 605 O O . ILE A 1 86 ? -25.089 -3.746 2.775 1.00 67.25 86 ILE A O 1
ATOM 609 N N . PRO A 1 87 ? -24.340 -5.833 3.181 1.00 49.69 87 PRO A N 1
ATOM 610 C CA . PRO A 1 87 ? -23.878 -5.520 4.520 1.00 49.69 87 PRO A CA 1
ATOM 611 C C . PRO A 1 87 ? -22.520 -4.816 4.432 1.00 49.69 87 PRO A C 1
ATOM 613 O O . PRO A 1 87 ? -21.561 -5.368 3.898 1.00 49.69 87 PRO A O 1
ATOM 616 N N . ASN A 1 88 ? -22.426 -3.600 4.965 1.00 49.50 88 ASN A N 1
ATOM 617 C CA . ASN A 1 88 ? -21.159 -2.897 5.122 1.00 49.50 88 ASN A CA 1
ATOM 618 C C . ASN A 1 88 ? -21.018 -2.385 6.560 1.00 49.50 88 ASN A C 1
ATOM 620 O O . ASN A 1 88 ? -21.872 -1.646 7.058 1.00 49.50 88 ASN A O 1
ATOM 624 N N . ALA A 1 89 ? -19.936 -2.776 7.227 1.00 48.41 89 ALA A N 1
ATOM 625 C CA . ALA A 1 89 ? -19.549 -2.266 8.532 1.00 48.41 89 ALA A CA 1
ATOM 626 C C . ALA A 1 89 ? -18.030 -2.072 8.545 1.00 48.41 89 ALA A C 1
ATOM 628 O O . ALA A 1 89 ? -17.275 -3.031 8.420 1.00 48.41 89 ALA A O 1
ATOM 629 N N . GLY A 1 90 ? -17.590 -0.825 8.700 1.00 48.59 90 GLY A N 1
ATOM 630 C CA . GLY A 1 90 ? -16.213 -0.495 9.051 1.00 48.59 90 GLY A CA 1
ATOM 631 C C . GLY A 1 90 ? -16.193 0.026 10.481 1.00 48.59 90 GLY A C 1
ATOM 632 O O . GLY A 1 90 ? -16.860 1.018 10.775 1.00 48.59 90 GLY A O 1
ATOM 633 N N . TRP A 1 91 ? -15.459 -0.641 11.368 1.00 37.69 91 TRP A N 1
ATOM 634 C CA . TRP A 1 91 ? -15.275 -0.230 12.759 1.00 37.69 91 TRP A CA 1
ATOM 635 C C . TRP A 1 91 ? -13.786 -0.274 13.098 1.00 37.69 91 TRP A C 1
ATOM 637 O O . TRP A 1 91 ? -13.109 -1.240 12.756 1.00 37.69 91 TRP A O 1
ATOM 647 N N . ARG A 1 92 ? -13.264 0.764 13.758 1.00 41.06 92 ARG A N 1
ATOM 648 C CA . ARG A 1 92 ? -11.912 0.754 14.335 1.00 41.06 92 ARG A CA 1
ATOM 649 C C . ARG A 1 92 ? -12.066 0.684 15.849 1.00 41.06 92 ARG A C 1
ATOM 651 O O . ARG A 1 92 ? -12.199 1.714 16.499 1.00 41.06 92 ARG A O 1
ATOM 658 N N . GLU A 1 93 ? -12.120 -0.539 16.372 1.00 44.31 93 GLU A N 1
ATOM 659 C CA . GLU A 1 93 ? -12.138 -0.802 17.813 1.00 44.31 93 GLU A CA 1
ATOM 660 C C . GLU A 1 93 ? -10.700 -0.769 18.336 1.00 44.31 93 GLU A C 1
ATOM 662 O O . GLU A 1 93 ? -9.857 -1.537 17.870 1.00 44.31 93 GLU A O 1
ATOM 667 N N . PHE A 1 94 ? -10.404 0.122 19.281 1.00 45.69 94 PHE A N 1
ATOM 668 C CA . PHE A 1 94 ? -9.073 0.211 19.894 1.00 45.69 94 PHE A CA 1
ATOM 669 C C . PHE A 1 94 ? -8.954 -0.659 21.156 1.00 45.69 94 PHE A C 1
ATOM 671 O O . PHE A 1 94 ? -7.843 -0.917 21.611 1.00 45.69 94 PHE A O 1
ATOM 678 N N . THR A 1 95 ? -10.072 -1.149 21.707 1.00 46.16 95 THR A N 1
ATOM 679 C CA . THR A 1 95 ? -10.082 -1.963 22.939 1.00 46.16 95 THR A CA 1
ATOM 680 C C . THR A 1 95 ? -9.662 -3.421 22.735 1.00 46.16 95 THR A C 1
ATOM 682 O O . THR A 1 95 ? -9.281 -4.080 23.696 1.00 46.16 95 THR A O 1
ATOM 685 N N . THR A 1 96 ? -9.673 -3.924 21.497 1.00 39.50 96 THR A N 1
ATOM 686 C CA . THR A 1 96 ? -9.251 -5.296 21.153 1.00 39.50 96 THR A CA 1
ATOM 687 C C . THR A 1 96 ? -7.909 -5.348 20.421 1.00 39.50 96 THR A C 1
ATOM 689 O O . THR A 1 96 ? -7.516 -6.402 19.922 1.00 39.50 96 THR A O 1
ATOM 692 N N . GLN A 1 97 ? -7.205 -4.218 20.304 1.00 46.34 97 GLN A N 1
ATOM 693 C CA . GLN A 1 97 ? -5.877 -4.194 19.698 1.00 46.34 97 GLN A CA 1
ATOM 694 C C . GLN A 1 97 ? -4.857 -4.801 20.659 1.00 46.34 97 GLN A C 1
ATOM 696 O O . GLN A 1 97 ? -4.784 -4.437 21.832 1.00 46.34 97 GLN A O 1
ATOM 701 N N . THR A 1 98 ? -4.062 -5.741 20.150 1.00 44.16 98 THR A N 1
ATOM 702 C CA . THR A 1 98 ? -2.916 -6.273 20.886 1.00 44.16 98 THR A CA 1
ATOM 703 C C . THR A 1 98 ? -1.786 -5.261 20.783 1.00 44.16 98 THR A C 1
ATOM 705 O O . THR A 1 98 ? -1.258 -5.017 19.700 1.00 44.16 98 THR A O 1
ATOM 708 N N . TRP A 1 99 ? -1.439 -4.651 21.910 1.00 49.44 99 TRP A N 1
ATOM 709 C CA . TRP A 1 99 ? -0.284 -3.771 22.018 1.00 49.44 99 TRP A CA 1
ATOM 710 C C . TRP A 1 99 ? 0.942 -4.626 22.318 1.00 49.44 99 TRP A C 1
ATOM 712 O O . TRP A 1 99 ? 0.917 -5.443 23.239 1.00 49.44 99 TRP A O 1
ATOM 722 N N . THR A 1 100 ? 2.020 -4.458 21.554 1.00 51.66 100 THR A N 1
ATOM 723 C CA . THR A 1 100 ? 3.299 -5.060 21.933 1.00 51.66 100 THR A CA 1
ATOM 724 C C . THR A 1 100 ? 3.803 -4.362 23.196 1.00 51.66 100 THR A C 1
ATOM 726 O O . THR A 1 100 ? 3.793 -3.132 23.272 1.00 51.66 100 THR A O 1
ATOM 729 N N . ALA A 1 101 ? 4.230 -5.134 24.202 1.00 49.31 101 ALA A N 1
ATOM 730 C CA . ALA A 1 101 ? 4.732 -4.586 25.468 1.00 49.31 101 ALA A CA 1
ATOM 731 C C . ALA A 1 101 ? 5.937 -3.649 25.253 1.00 49.31 101 ALA A C 1
ATOM 733 O O . ALA A 1 101 ? 6.113 -2.658 25.961 1.00 49.31 101 ALA A O 1
ATOM 734 N N . ASP A 1 102 ? 6.724 -3.944 24.221 1.00 5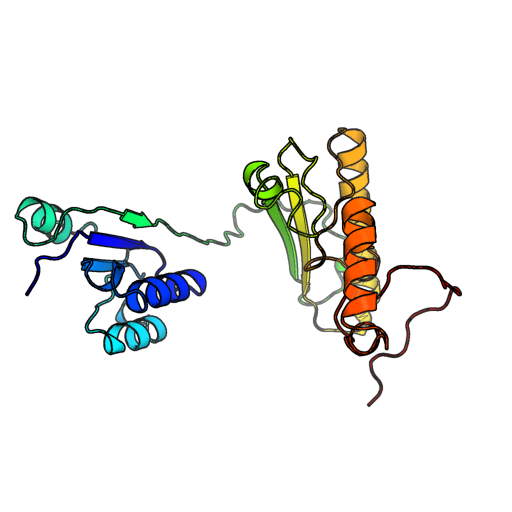8.91 102 ASP A N 1
ATOM 735 C CA . ASP A 1 102 ? 7.977 -3.261 23.911 1.00 58.91 102 ASP A CA 1
ATOM 736 C C . ASP A 1 102 ? 7.737 -1.946 23.142 1.00 58.91 102 ASP A C 1
ATOM 738 O O . ASP A 1 102 ? 8.570 -1.031 23.163 1.00 58.91 102 ASP A O 1
ATOM 742 N N . GLY A 1 103 ? 6.570 -1.824 22.491 1.00 61.94 103 GLY A N 1
ATOM 743 C CA . GLY A 1 103 ? 6.243 -0.741 21.569 1.00 61.94 103 GLY A CA 1
ATOM 744 C C . GLY A 1 103 ? 7.294 -0.581 20.466 1.00 61.94 103 GLY A C 1
ATOM 745 O O . GLY A 1 103 ? 7.970 -1.527 20.073 1.00 61.94 103 GLY A O 1
ATOM 746 N N . LEU A 1 104 ? 7.453 0.647 19.968 1.00 68.12 104 LEU A N 1
ATOM 747 C CA . LEU A 1 104 ? 8.564 1.037 19.098 1.00 68.12 104 LEU A CA 1
ATOM 748 C C . LEU A 1 104 ? 9.394 2.093 19.844 1.00 68.12 104 LEU A C 1
ATOM 750 O O . LEU A 1 104 ? 9.063 3.278 19.774 1.00 68.12 104 LEU A O 1
ATOM 754 N N . PRO A 1 105 ? 10.446 1.700 20.597 1.00 68.31 105 PRO A N 1
ATOM 755 C CA . PRO A 1 105 ? 11.181 2.605 21.486 1.00 68.31 105 PRO A CA 1
ATOM 756 C C . PRO A 1 105 ? 11.699 3.864 20.786 1.00 68.31 105 PRO A C 1
ATOM 758 O O . PRO A 1 105 ? 11.631 4.949 21.359 1.00 68.31 105 PRO A O 1
ATOM 761 N N . GLY A 1 106 ? 12.128 3.733 19.524 1.00 72.44 106 GLY A N 1
ATOM 762 C CA . GLY A 1 106 ? 12.599 4.845 18.692 1.00 72.44 106 GLY A CA 1
ATOM 763 C C . GLY A 1 106 ? 11.536 5.897 18.355 1.00 72.44 106 GLY A C 1
ATOM 764 O O . GLY A 1 106 ? 11.886 6.978 17.897 1.00 72.44 106 GLY A O 1
ATOM 765 N N . LEU A 1 107 ? 10.253 5.618 18.604 1.00 77.88 107 LEU A N 1
ATOM 766 C CA . LEU A 1 107 ? 9.139 6.531 18.335 1.00 77.88 107 LEU A CA 1
ATOM 767 C C . LEU A 1 107 ? 8.550 7.165 19.602 1.00 77.88 107 LEU A C 1
ATOM 769 O O . LEU A 1 107 ? 7.704 8.050 19.490 1.00 77.88 107 LEU A O 1
ATOM 773 N N . LYS A 1 108 ? 8.993 6.761 20.806 1.00 74.31 108 LYS A N 1
ATOM 774 C CA . LYS A 1 108 ? 8.426 7.228 22.090 1.00 74.31 108 LYS A CA 1
ATOM 775 C C . LYS A 1 108 ? 8.469 8.752 22.272 1.00 74.31 108 LYS A C 1
ATOM 777 O O . LYS A 1 108 ? 7.616 9.294 22.963 1.00 74.31 108 LYS A O 1
ATOM 782 N N . GLY A 1 109 ? 9.449 9.433 21.674 1.00 77.06 109 GLY A N 1
ATOM 783 C CA . GLY A 1 109 ? 9.605 10.890 21.764 1.00 77.06 109 GLY A CA 1
ATOM 784 C C . GLY A 1 109 ? 8.768 11.695 20.764 1.00 77.06 109 GLY A C 1
ATOM 785 O O . GLY A 1 109 ? 8.707 12.918 20.876 1.00 77.06 109 GLY A O 1
ATOM 786 N N . ILE A 1 110 ? 8.119 11.042 19.793 1.00 79.12 110 ILE A N 1
ATOM 787 C CA . ILE A 1 110 ? 7.421 11.737 18.708 1.00 79.12 110 ILE A CA 1
ATOM 788 C C . ILE A 1 110 ? 5.978 12.011 19.128 1.00 79.12 110 ILE A C 1
ATOM 790 O O . ILE A 1 110 ? 5.142 11.115 19.254 1.00 79.12 110 ILE A O 1
ATOM 794 N N . SER A 1 111 ? 5.673 13.288 19.334 1.00 75.38 111 SER A N 1
ATOM 795 C CA . SER A 1 111 ? 4.357 13.722 19.798 1.00 75.38 111 SER A CA 1
ATOM 796 C C . SER A 1 111 ? 3.272 13.511 18.737 1.00 75.38 111 SER A C 1
ATOM 798 O O . SER A 1 111 ? 3.405 13.957 17.599 1.00 75.38 111 SER A O 1
ATOM 800 N N . ASN A 1 112 ? 2.136 12.933 19.143 1.00 72.38 112 ASN A N 1
ATOM 801 C CA . ASN A 1 112 ? 0.962 12.669 18.290 1.00 72.38 112 ASN A CA 1
ATOM 802 C C . ASN A 1 112 ? 1.228 11.734 17.104 1.00 72.38 112 ASN A C 1
ATOM 804 O O . ASN A 1 112 ? 0.528 11.803 16.091 1.00 72.38 112 ASN A O 1
ATOM 808 N N . ILE A 1 113 ? 2.234 10.873 17.215 1.00 81.38 113 ILE A N 1
ATOM 809 C CA . ILE A 1 113 ? 2.500 9.888 16.185 1.00 81.38 113 ILE A CA 1
ATOM 810 C C . ILE A 1 113 ? 1.386 8.830 16.159 1.00 81.38 113 ILE A C 1
ATOM 812 O O . ILE A 1 113 ? 1.013 8.277 17.191 1.00 81.38 113 ILE A O 1
ATOM 816 N N . THR A 1 114 ? 0.824 8.559 14.982 1.00 79.81 114 THR A N 1
ATOM 817 C CA . THR A 1 114 ? -0.159 7.482 14.772 1.00 79.81 114 THR A CA 1
ATOM 818 C C . THR A 1 114 ? 0.383 6.516 13.740 1.00 79.81 114 THR A C 1
ATOM 820 O O . THR A 1 114 ? 0.757 6.943 12.652 1.00 79.81 114 THR A O 1
ATOM 823 N N . TRP A 1 115 ? 0.430 5.230 14.083 1.00 82.56 115 TRP A N 1
ATOM 824 C CA . TRP A 1 115 ? 0.870 4.165 13.184 1.00 82.56 115 TRP A CA 1
ATOM 825 C C . TRP A 1 115 ? -0.253 3.164 12.998 1.00 82.56 115 TRP A C 1
ATOM 827 O O . TRP A 1 115 ? -0.986 2.851 13.938 1.00 82.56 115 TRP A O 1
ATOM 837 N N . SER A 1 116 ? -0.384 2.653 11.785 1.00 79.50 116 SER A N 1
ATOM 838 C CA . SER A 1 116 ? -1.286 1.550 11.491 1.00 79.50 116 SER A CA 1
ATOM 839 C C . SER A 1 116 ? -0.679 0.632 10.453 1.00 79.50 116 SER A C 1
ATOM 841 O O . SER A 1 116 ? -0.159 1.100 9.441 1.00 79.50 116 SER A O 1
ATOM 843 N N . LEU A 1 117 ? -0.809 -0.667 10.699 1.00 79.62 117 LEU A N 1
ATOM 844 C CA . LEU A 1 117 ? -0.552 -1.705 9.718 1.00 79.62 117 LEU A CA 1
ATOM 845 C C . LEU A 1 117 ? -1.901 -2.186 9.181 1.00 79.62 117 LEU A C 1
ATOM 847 O O . LEU A 1 117 ? -2.729 -2.681 9.946 1.00 79.62 117 LEU A O 1
ATOM 851 N N . SER A 1 118 ? -2.125 -2.013 7.885 1.00 81.38 118 SER A N 1
ATOM 852 C CA . SER A 1 118 ? -3.300 -2.527 7.186 1.00 81.38 118 SER A CA 1
ATOM 853 C C . SER A 1 118 ? -2.893 -3.758 6.390 1.00 81.38 118 SER A C 1
ATOM 855 O O . SER A 1 118 ? -1.896 -3.739 5.670 1.00 81.38 118 SER A O 1
ATOM 857 N N . LEU A 1 119 ? -3.660 -4.833 6.547 1.00 82.75 119 LEU A N 1
ATOM 858 C CA . LEU A 1 119 ? -3.502 -6.063 5.784 1.00 82.75 119 LEU A CA 1
ATOM 859 C C . LEU A 1 119 ? -4.621 -6.110 4.755 1.00 82.75 119 LEU A C 1
ATOM 861 O O . LEU A 1 119 ? -5.793 -6.207 5.121 1.00 82.75 119 LEU A O 1
ATOM 865 N N . GLU A 1 120 ? -4.261 -6.024 3.483 1.00 84.06 120 GLU A N 1
ATOM 866 C CA . GLU A 1 120 ? -5.206 -6.017 2.373 1.00 84.06 120 GLU A CA 1
ATOM 867 C C . GLU A 1 120 ? -5.090 -7.337 1.609 1.00 84.06 120 GLU A C 1
ATOM 869 O O . GLU A 1 120 ? -4.128 -7.545 0.862 1.00 84.06 120 GLU A O 1
ATOM 874 N N . PRO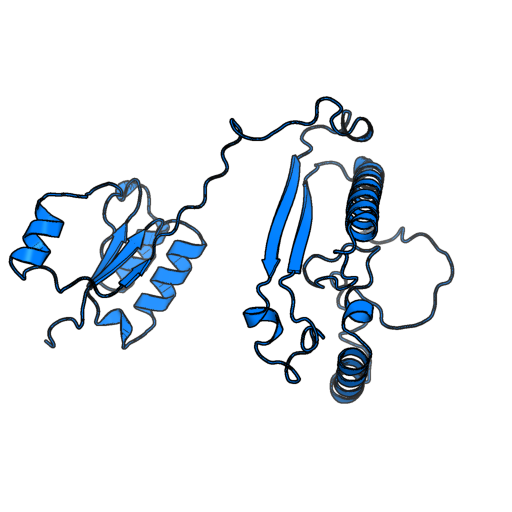 A 1 121 ? -6.032 -8.278 1.811 1.00 85.69 121 PRO A N 1
ATOM 875 C CA . PRO A 1 121 ? -6.003 -9.547 1.110 1.00 85.69 121 PRO A CA 1
ATOM 876 C C . PRO A 1 121 ? -6.129 -9.326 -0.393 1.00 85.69 121 PRO A C 1
ATOM 878 O O . PRO A 1 121 ? -7.034 -8.636 -0.865 1.00 85.69 121 PRO A O 1
ATOM 881 N N . LEU A 1 122 ? -5.272 -10.002 -1.145 1.00 85.88 122 LEU A N 1
ATOM 882 C CA . LEU A 1 122 ? -5.303 -10.067 -2.594 1.00 85.88 122 LEU A CA 1
ATOM 883 C C . LEU A 1 122 ? -5.558 -11.525 -3.012 1.00 85.88 122 LEU A C 1
ATOM 885 O O . LEU A 1 122 ? -4.618 -12.296 -3.229 1.00 85.88 122 LEU A O 1
ATOM 889 N N . PRO A 1 123 ? -6.837 -11.949 -3.084 1.00 87.12 123 PRO A N 1
ATOM 890 C CA . PRO A 1 123 ? -7.200 -13.285 -3.533 1.00 87.12 123 PRO A CA 1
ATOM 891 C C . PRO A 1 123 ? -6.634 -13.599 -4.918 1.00 87.12 123 PRO A C 1
ATOM 893 O O . PRO A 1 123 ? -6.625 -12.741 -5.802 1.00 87.12 123 PRO A O 1
ATOM 896 N N . SER A 1 124 ? -6.281 -14.862 -5.155 1.00 84.19 124 SER A N 1
ATOM 897 C CA . SER A 1 124 ? -5.752 -15.323 -6.448 1.00 84.19 124 SER A CA 1
ATOM 898 C C . SER A 1 124 ? -6.682 -15.017 -7.631 1.00 84.19 124 SER A C 1
ATOM 900 O O . SER A 1 124 ? -6.213 -14.731 -8.730 1.00 84.19 124 SER A O 1
ATOM 902 N N . ALA A 1 125 ? -8.000 -14.976 -7.410 1.00 83.12 125 ALA A N 1
ATOM 903 C CA . ALA A 1 125 ? -8.971 -14.555 -8.420 1.00 83.12 125 ALA A CA 1
ATOM 904 C C . ALA A 1 125 ? -8.761 -13.103 -8.897 1.00 83.12 125 ALA A C 1
ATOM 906 O O . ALA A 1 125 ? -9.003 -12.803 -10.066 1.00 83.12 125 ALA A O 1
ATOM 907 N N . ILE A 1 126 ? -8.301 -12.200 -8.021 1.00 81.12 126 ILE A N 1
ATOM 908 C CA . ILE A 1 126 ? -7.946 -10.822 -8.390 1.00 81.12 126 ILE A CA 1
ATOM 909 C C . ILE A 1 126 ? -6.619 -10.808 -9.151 1.00 81.12 126 ILE A C 1
ATOM 911 O O . ILE A 1 126 ? -6.548 -10.158 -10.191 1.00 81.12 126 ILE A O 1
ATOM 915 N N . CYS A 1 127 ? -5.617 -11.577 -8.710 1.00 80.56 127 CYS A N 1
ATOM 916 C CA . CYS A 1 127 ? -4.342 -11.737 -9.426 1.00 80.56 127 CYS A CA 1
ATOM 917 C C . CYS A 1 127 ? -4.554 -12.208 -10.876 1.00 80.56 127 CYS A C 1
ATOM 919 O O . CYS A 1 127 ? -3.949 -11.689 -11.813 1.00 80.56 127 CYS A O 1
ATOM 921 N N . GLN A 1 128 ? -5.490 -13.139 -11.074 1.00 80.81 128 GLN A N 1
ATOM 922 C CA . GLN A 1 128 ? -5.851 -13.681 -12.386 1.00 80.81 128 GLN A CA 1
ATOM 923 C C . GLN A 1 128 ? -6.738 -12.736 -13.211 1.00 80.81 128 GLN A C 1
ATOM 925 O O . GLN A 1 128 ? -6.858 -12.888 -14.434 1.00 80.81 128 GLN A O 1
ATOM 930 N N . LYS A 1 129 ? -7.367 -11.736 -12.584 1.00 79.31 129 LYS A N 1
ATOM 931 C CA . LYS A 1 129 ? -8.266 -10.811 -13.272 1.00 79.31 129 LYS A CA 1
ATOM 932 C C . LYS A 1 129 ? -7.464 -9.902 -14.202 1.00 79.31 129 LYS A C 1
ATOM 934 O O . LYS A 1 129 ? -6.738 -9.001 -13.791 1.00 79.31 129 LYS A O 1
ATOM 939 N N . GLY A 1 130 ? -7.629 -10.128 -15.502 1.00 72.50 130 GLY A N 1
ATOM 940 C CA . GLY A 1 130 ? -6.843 -9.428 -16.515 1.00 72.50 130 GLY A CA 1
ATOM 941 C C . GLY A 1 130 ? -5.419 -9.967 -16.658 1.00 72.50 130 GLY A C 1
ATOM 942 O O . GLY A 1 130 ? -4.564 -9.226 -17.144 1.00 72.50 130 GLY A O 1
ATOM 943 N N . ALA A 1 131 ? -5.172 -11.229 -16.281 1.00 79.12 131 ALA A N 1
ATOM 944 C CA . ALA A 1 131 ? -3.924 -11.937 -16.555 1.00 79.12 131 ALA A CA 1
ATOM 945 C C . ALA A 1 131 ? -3.477 -11.738 -18.015 1.00 79.12 131 ALA A C 1
ATOM 947 O O . ALA A 1 131 ? -4.277 -11.828 -18.952 1.00 79.12 131 ALA A O 1
ATOM 948 N N . GLY A 1 132 ? -2.208 -11.375 -18.209 1.00 75.06 132 GLY A N 1
ATOM 949 C CA . GLY A 1 132 ? -1.632 -11.051 -19.519 1.00 75.06 132 GLY A CA 1
ATOM 950 C C . GLY A 1 132 ? -2.126 -9.750 -20.175 1.00 75.06 132 GLY A C 1
ATOM 951 O O . GLY A 1 132 ? -1.612 -9.382 -21.231 1.00 75.06 132 GLY A O 1
ATOM 952 N N . ARG A 1 133 ? -3.097 -9.039 -19.583 1.00 79.25 133 ARG A N 1
ATOM 953 C CA . ARG A 1 133 ? -3.635 -7.757 -20.084 1.00 79.25 133 ARG A CA 1
ATOM 954 C C . ARG A 1 133 ? -3.305 -6.573 -19.176 1.00 79.25 133 ARG A C 1
ATOM 956 O O . ARG A 1 133 ? -3.107 -5.466 -19.689 1.00 79.25 133 ARG A O 1
ATOM 963 N N . ASN A 1 134 ? -3.262 -6.782 -17.860 1.00 83.81 134 ASN A N 1
ATOM 964 C CA . ASN A 1 134 ? -2.813 -5.780 -16.894 1.00 83.81 134 ASN A CA 1
ATOM 965 C C . ASN A 1 134 ? -1.271 -5.716 -16.852 1.00 83.81 134 ASN A C 1
ATOM 967 O O . ASN A 1 134 ? -0.591 -6.521 -17.487 1.00 83.81 134 ASN A O 1
ATOM 971 N N . SER A 1 135 ? -0.726 -4.710 -16.171 1.00 87.88 135 SER A N 1
ATOM 972 C CA . SER A 1 135 ? 0.726 -4.491 -16.072 1.00 87.88 135 SER A CA 1
ATOM 973 C C . SER A 1 135 ? 1.298 -4.872 -14.706 1.00 87.88 135 SER A C 1
ATOM 975 O O . SER A 1 135 ? 2.441 -4.532 -14.432 1.00 87.88 135 SER A O 1
ATOM 977 N N . LEU A 1 136 ? 0.507 -5.520 -13.844 1.00 89.00 136 LEU A N 1
ATOM 978 C CA . LEU A 1 136 ? 0.884 -5.784 -12.453 1.00 89.00 136 LEU A CA 1
ATOM 979 C C . LEU A 1 136 ? 1.777 -7.021 -12.304 1.00 89.00 136 LEU A C 1
ATOM 981 O O . LEU A 1 136 ? 2.404 -7.171 -11.266 1.00 89.00 136 LEU A O 1
ATOM 985 N N . GLY A 1 137 ? 1.841 -7.901 -13.310 1.00 90.12 137 GLY A N 1
ATOM 986 C CA . GLY A 1 137 ? 2.724 -9.075 -13.273 1.00 90.12 137 GLY A CA 1
ATOM 987 C C . GLY A 1 137 ? 2.323 -10.157 -12.276 1.00 90.12 137 GLY A C 1
ATOM 988 O O . GLY A 1 137 ? 3.182 -10.846 -11.744 1.00 90.12 137 GLY A O 1
ATOM 989 N N . LEU A 1 138 ? 1.028 -10.267 -11.985 1.00 90.81 138 LEU A N 1
ATOM 990 C CA . LEU A 1 138 ? 0.477 -11.221 -11.020 1.00 90.81 138 LEU A CA 1
ATOM 991 C C . LEU A 1 138 ? -0.067 -12.500 -11.680 1.00 90.81 138 LEU A C 1
ATOM 993 O O . LEU A 1 138 ? -0.686 -13.326 -11.013 1.00 90.81 138 LEU A O 1
ATOM 997 N N . ASP A 1 139 ? 0.105 -12.661 -12.994 1.00 86.12 139 ASP A N 1
ATOM 998 C CA . ASP A 1 139 ? -0.530 -13.718 -13.789 1.00 86.12 139 ASP A CA 1
ATOM 999 C C . ASP A 1 139 ? -0.038 -15.136 -13.464 1.00 86.12 139 ASP A C 1
ATOM 1001 O O . ASP A 1 139 ? -0.751 -16.109 -13.713 1.00 86.12 139 ASP A O 1
ATOM 1005 N N . ASP A 1 140 ? 1.139 -15.262 -12.866 1.00 85.50 140 ASP A N 1
ATOM 1006 C CA . ASP A 1 140 ? 1.739 -16.517 -12.412 1.00 85.50 140 ASP A CA 1
ATOM 1007 C C . ASP A 1 140 ? 1.485 -16.821 -10.919 1.00 85.50 140 ASP A C 1
ATOM 1009 O O . ASP A 1 140 ? 1.766 -17.934 -10.462 1.00 85.50 140 ASP A O 1
ATOM 1013 N N . ARG A 1 141 ? 0.889 -15.892 -10.156 1.00 87.19 141 ARG A N 1
ATOM 1014 C CA . ARG A 1 141 ? 0.583 -16.079 -8.727 1.00 87.19 141 ARG A CA 1
ATOM 1015 C C . ARG A 1 141 ? -0.701 -16.886 -8.543 1.00 87.19 141 ARG A C 1
ATOM 1017 O O . ARG A 1 141 ? -1.812 -16.415 -8.789 1.00 87.19 141 ARG A O 1
ATOM 1024 N N . LYS A 1 142 ? -0.551 -18.129 -8.075 1.00 84.62 142 LYS A N 1
ATOM 1025 C CA . LYS A 1 142 ? -1.679 -19.038 -7.789 1.00 84.62 142 LYS A CA 1
ATOM 1026 C C . LYS A 1 142 ? -2.150 -18.987 -6.335 1.00 84.62 142 LYS A C 1
ATOM 1028 O O . LYS A 1 142 ? -3.326 -19.237 -6.075 1.00 84.62 142 LYS A O 1
ATOM 1033 N N . ALA A 1 143 ? -1.249 -18.670 -5.409 1.00 87.44 143 ALA A N 1
ATOM 1034 C CA . ALA A 1 143 ? -1.575 -18.470 -4.003 1.00 87.44 143 ALA A CA 1
ATOM 1035 C C . ALA A 1 143 ? -2.163 -17.062 -3.777 1.00 87.44 143 ALA A C 1
ATOM 1037 O O . ALA A 1 143 ? -1.829 -16.140 -4.526 1.00 87.44 143 ALA A O 1
ATOM 1038 N N . PRO A 1 144 ? -3.051 -16.881 -2.782 1.00 88.38 144 PRO A N 1
ATOM 1039 C CA . PRO A 1 144 ? -3.462 -15.549 -2.359 1.00 88.38 144 PRO A CA 1
ATOM 1040 C C . PRO A 1 144 ? -2.270 -14.797 -1.760 1.00 88.38 144 PRO A C 1
ATOM 1042 O O . PRO A 1 144 ? -1.429 -15.393 -1.087 1.00 88.38 144 PRO A O 1
ATOM 1045 N N . LEU A 1 145 ? -2.234 -13.488 -1.978 1.00 91.31 145 LEU A N 1
ATOM 1046 C CA . LEU A 1 145 ? -1.272 -12.588 -1.351 1.00 91.31 145 LEU A CA 1
ATOM 1047 C C . LEU A 1 145 ? -1.976 -11.721 -0.304 1.00 91.31 145 LEU A C 1
ATOM 1049 O O . LEU A 1 145 ? -3.205 -11.634 -0.265 1.00 91.31 145 LEU A O 1
ATOM 1053 N N . VAL A 1 146 ? -1.191 -11.057 0.535 1.00 91.06 146 VAL A N 1
ATOM 1054 C CA . VAL A 1 146 ? -1.660 -9.985 1.415 1.00 91.06 146 VAL A CA 1
ATOM 1055 C C . VAL A 1 146 ? -0.729 -8.803 1.215 1.00 91.06 146 VAL A C 1
ATOM 1057 O O . VAL A 1 146 ? 0.476 -8.923 1.422 1.00 91.06 146 VAL A O 1
ATOM 1060 N N . VAL A 1 147 ? -1.284 -7.666 0.806 1.00 91.12 147 VAL A N 1
ATOM 1061 C CA . VAL A 1 147 ? -0.537 -6.412 0.749 1.00 91.12 147 VAL A CA 1
ATOM 1062 C C . VAL A 1 147 ? -0.469 -5.842 2.157 1.00 91.12 147 VAL A C 1
ATOM 1064 O O . VAL A 1 147 ? -1.489 -5.685 2.828 1.00 91.12 147 VAL A O 1
ATOM 1067 N N . VAL A 1 148 ? 0.747 -5.562 2.614 1.00 88.31 148 VAL A N 1
ATOM 1068 C CA . VAL A 1 148 ? 1.010 -4.988 3.933 1.00 88.31 148 VAL A CA 1
ATOM 1069 C C . VAL A 1 148 ? 1.289 -3.502 3.755 1.00 88.31 148 VAL A C 1
ATOM 1071 O O . VAL A 1 148 ? 2.351 -3.122 3.264 1.00 88.31 148 VAL A O 1
ATOM 1074 N N . LEU A 1 149 ? 0.333 -2.661 4.145 1.00 88.62 149 LEU A N 1
ATOM 1075 C CA . LEU A 1 149 ? 0.472 -1.208 4.108 1.00 88.62 149 LEU A CA 1
ATOM 1076 C C . LEU A 1 149 ? 0.763 -0.682 5.511 1.00 88.62 149 LEU A C 1
ATOM 1078 O O . LEU A 1 149 ? -0.076 -0.768 6.410 1.00 88.62 149 LEU A O 1
ATOM 1082 N N . LEU A 1 150 ? 1.936 -0.082 5.682 1.00 86.94 150 LEU A N 1
ATOM 1083 C CA . LEU A 1 150 ? 2.279 0.670 6.879 1.00 86.94 150 LEU A CA 1
ATOM 1084 C C . LEU A 1 150 ? 2.009 2.159 6.648 1.00 86.94 150 LEU A C 1
ATOM 1086 O O . LEU A 1 150 ? 2.545 2.766 5.725 1.00 86.94 150 LEU A O 1
ATOM 1090 N N . THR A 1 151 ? 1.195 2.760 7.509 1.00 83.44 151 THR A N 1
ATOM 1091 C CA . THR A 1 151 ? 0.902 4.197 7.484 1.00 83.44 151 THR A CA 1
ATOM 1092 C C . THR A 1 151 ? 1.360 4.834 8.784 1.00 83.44 151 THR A C 1
ATOM 1094 O O . THR A 1 151 ? 1.011 4.355 9.863 1.00 83.44 151 THR A O 1
ATOM 1097 N N . ALA A 1 152 ? 2.106 5.932 8.673 1.00 84.31 152 ALA A N 1
ATOM 1098 C CA . ALA A 1 152 ? 2.539 6.748 9.797 1.00 84.31 152 ALA A CA 1
ATOM 1099 C C . ALA A 1 152 ? 2.105 8.204 9.586 1.00 84.31 152 ALA A C 1
ATOM 1101 O O . ALA A 1 152 ? 2.372 8.790 8.539 1.00 84.31 152 ALA A O 1
ATOM 1102 N N . SER A 1 153 ? 1.475 8.794 10.601 1.00 81.06 153 SER A N 1
ATOM 1103 C CA . SER A 1 153 ? 1.116 10.214 10.642 1.00 81.06 153 SER A CA 1
ATOM 1104 C C . SER A 1 153 ? 1.826 10.884 11.811 1.00 81.06 153 SER A C 1
ATOM 1106 O O . SER A 1 153 ? 1.727 10.419 12.946 1.00 81.06 153 SER A O 1
ATOM 1108 N N . PHE A 1 154 ? 2.534 11.977 11.538 1.00 81.62 154 PHE A N 1
ATOM 1109 C CA . PHE A 1 154 ? 3.298 12.768 12.507 1.00 81.62 154 PHE A CA 1
ATOM 1110 C C . PHE A 1 154 ? 3.325 14.237 12.060 1.00 81.62 154 PHE A C 1
ATOM 1112 O O . PHE A 1 154 ? 3.048 14.541 10.902 1.00 81.62 154 PHE A O 1
ATOM 1119 N N . LYS A 1 155 ? 3.587 15.167 12.985 1.00 79.19 155 LYS A N 1
ATOM 1120 C CA . LYS A 1 155 ? 3.422 16.613 12.725 1.00 79.19 155 LYS A CA 1
ATOM 1121 C C . LYS A 1 155 ? 4.674 17.306 12.187 1.00 79.19 155 LYS A C 1
ATOM 1123 O O . LYS A 1 155 ? 4.574 18.360 11.571 1.00 79.19 155 LYS A O 1
ATOM 1128 N N . THR A 1 156 ? 5.841 16.763 12.488 1.00 78.25 156 THR A N 1
ATOM 1129 C CA . THR A 1 156 ? 7.112 17.488 12.491 1.00 78.25 156 THR A CA 1
ATOM 1130 C C . THR A 1 156 ? 8.064 16.887 11.471 1.00 78.25 156 THR A C 1
ATOM 1132 O O . THR A 1 156 ? 8.448 15.727 11.577 1.0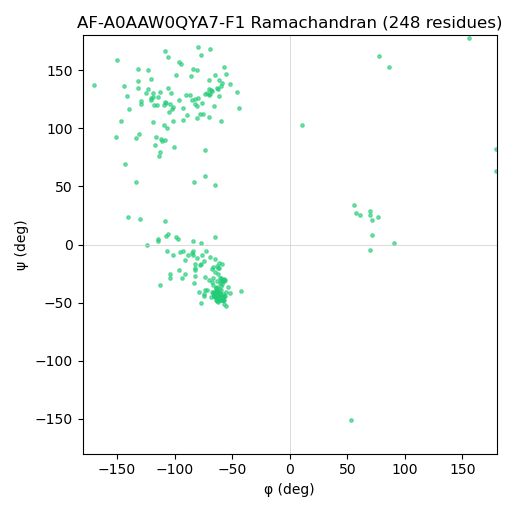0 78.25 156 THR A O 1
ATOM 1135 N N . LEU A 1 157 ? 8.498 17.695 10.499 1.00 78.75 157 LEU A N 1
ATOM 1136 C CA . LEU A 1 157 ? 9.460 17.261 9.477 1.00 78.75 157 LEU A CA 1
ATOM 1137 C C . LEU A 1 157 ? 10.795 16.795 10.078 1.00 78.75 157 LEU A C 1
ATOM 1139 O O . LEU A 1 157 ? 11.450 15.924 9.516 1.00 78.75 157 LEU A O 1
ATOM 1143 N N . THR A 1 158 ? 11.185 17.329 11.239 1.00 84.38 158 THR A N 1
ATOM 1144 C CA . THR A 1 158 ? 12.400 16.918 11.961 1.00 84.38 158 THR A CA 1
ATOM 1145 C C . THR A 1 158 ? 12.371 15.457 12.400 1.00 84.38 158 THR A C 1
ATOM 1147 O O . THR A 1 158 ? 13.427 14.847 12.526 1.00 84.38 158 THR A O 1
ATOM 1150 N N . ASP A 1 159 ? 11.183 14.879 12.588 1.00 82.44 159 ASP A N 1
ATOM 1151 C CA . ASP A 1 159 ? 11.031 13.482 12.999 1.00 82.44 159 ASP A CA 1
ATOM 1152 C C . ASP A 1 159 ? 10.993 12.521 11.806 1.00 82.44 159 ASP A C 1
ATOM 1154 O O . ASP A 1 159 ? 11.069 11.308 11.996 1.00 82.44 159 ASP A O 1
ATOM 1158 N N . GLN A 1 160 ? 10.916 13.035 10.572 1.00 83.44 160 GLN A N 1
ATOM 1159 C CA . GLN A 1 160 ? 10.709 12.217 9.378 1.00 83.44 160 GLN A CA 1
ATOM 1160 C C . GLN A 1 160 ? 11.768 11.128 9.213 1.00 83.44 160 GLN A C 1
ATOM 1162 O O . GLN A 1 160 ? 11.423 9.979 8.960 1.00 83.44 160 GLN A O 1
ATOM 1167 N N . GLN A 1 161 ? 13.047 11.454 9.409 1.00 87.00 161 GLN A N 1
ATOM 1168 C CA . GLN A 1 161 ? 14.124 10.468 9.282 1.00 87.00 161 GLN A CA 1
ATOM 1169 C C . GLN A 1 161 ? 13.999 9.344 10.318 1.00 87.00 161 GLN A C 1
ATOM 1171 O O . GLN A 1 161 ? 14.196 8.175 9.990 1.00 87.00 161 GLN A O 1
ATOM 1176 N N . THR A 1 162 ? 13.622 9.683 11.552 1.00 88.00 162 THR A N 1
ATOM 1177 C CA . THR A 1 162 ? 13.403 8.714 12.633 1.00 88.00 162 THR A CA 1
ATOM 1178 C C . THR A 1 162 ? 12.213 7.805 12.325 1.00 88.00 162 THR A C 1
ATOM 1180 O O . THR A 1 162 ? 12.308 6.585 12.479 1.00 88.00 162 THR A O 1
ATOM 1183 N N . VAL A 1 163 ? 11.108 8.379 11.837 1.00 86.69 163 VAL A N 1
ATOM 1184 C CA . VAL A 1 163 ? 9.908 7.635 11.421 1.00 86.69 163 VAL A CA 1
ATOM 1185 C C . VAL A 1 163 ? 10.225 6.709 10.246 1.00 86.69 163 VAL A C 1
ATOM 1187 O O . VAL A 1 163 ? 9.899 5.525 10.305 1.00 86.69 163 VAL A O 1
ATOM 1190 N N . GLU A 1 164 ? 10.896 7.203 9.204 1.00 87.56 164 GLU A N 1
ATOM 1191 C CA . GLU A 1 164 ? 11.275 6.399 8.037 1.00 87.56 164 GLU A CA 1
ATOM 1192 C C . GLU A 1 164 ? 12.220 5.251 8.408 1.00 87.56 164 GLU A C 1
ATOM 1194 O O . GLU A 1 164 ? 12.034 4.129 7.936 1.00 87.56 164 GLU A O 1
ATOM 1199 N N . ALA A 1 165 ? 13.208 5.496 9.274 1.00 87.69 165 ALA A N 1
ATOM 1200 C CA . ALA A 1 165 ? 14.118 4.454 9.743 1.00 87.69 165 ALA A CA 1
ATOM 1201 C C . ALA A 1 165 ? 13.370 3.356 10.515 1.00 87.69 165 ALA A C 1
ATOM 1203 O O . ALA A 1 165 ? 13.575 2.168 10.262 1.00 87.69 165 ALA A O 1
ATOM 1204 N N . ALA A 1 166 ? 12.455 3.740 11.410 1.00 87.81 166 ALA A N 1
ATOM 1205 C CA . ALA A 1 166 ? 11.632 2.783 12.142 1.00 87.81 166 ALA A CA 1
ATOM 1206 C C . ALA A 1 166 ? 10.708 1.982 11.205 1.00 87.81 166 ALA A C 1
ATOM 1208 O O . ALA A 1 166 ? 10.568 0.770 11.373 1.00 87.81 166 ALA A O 1
ATOM 1209 N N . ALA A 1 167 ? 10.130 2.632 10.190 1.00 88.00 167 ALA A N 1
ATOM 1210 C CA . ALA A 1 167 ? 9.267 1.993 9.201 1.00 88.00 167 ALA A CA 1
ATOM 1211 C C . ALA A 1 167 ? 10.037 0.969 8.360 1.00 88.00 167 ALA A C 1
ATOM 1213 O O . ALA A 1 167 ? 9.576 -0.159 8.192 1.00 88.00 167 ALA A O 1
ATOM 1214 N N . ARG A 1 168 ? 11.237 1.329 7.889 1.00 89.25 168 ARG A N 1
ATOM 1215 C CA . ARG A 1 168 ? 12.123 0.416 7.153 1.00 89.25 168 ARG A CA 1
ATOM 1216 C C . ARG A 1 168 ? 12.494 -0.801 7.986 1.00 89.25 168 ARG A C 1
ATOM 1218 O O . ARG A 1 168 ? 12.357 -1.913 7.498 1.00 89.25 168 ARG A O 1
ATOM 1225 N N . ASN A 1 169 ? 12.904 -0.601 9.236 1.00 86.06 169 ASN A N 1
ATOM 1226 C CA . ASN A 1 169 ? 13.288 -1.706 10.115 1.00 86.06 169 ASN A CA 1
ATOM 1227 C C . ASN A 1 169 ? 12.121 -2.668 10.368 1.00 86.06 169 ASN A C 1
ATOM 1229 O O . ASN A 1 169 ? 12.305 -3.881 10.307 1.00 86.06 169 ASN A O 1
ATOM 1233 N N . LEU A 1 170 ? 10.918 -2.135 10.606 1.00 86.62 170 LEU A N 1
ATOM 1234 C CA . LEU A 1 170 ? 9.721 -2.953 10.789 1.00 86.62 170 LEU A CA 1
ATOM 1235 C C . LEU A 1 170 ? 9.381 -3.752 9.525 1.00 86.62 170 LEU A C 1
ATOM 1237 O O . LEU A 1 170 ? 9.146 -4.954 9.614 1.00 86.62 170 LEU A O 1
ATOM 1241 N N . MET A 1 171 ? 9.382 -3.107 8.354 1.00 87.75 171 MET A N 1
ATOM 1242 C CA . MET A 1 171 ? 9.106 -3.794 7.091 1.00 87.75 171 MET A CA 1
ATOM 1243 C C . MET A 1 171 ? 10.153 -4.874 6.802 1.00 87.75 171 MET A C 1
ATOM 1245 O O . MET A 1 171 ? 9.771 -5.997 6.495 1.00 87.75 171 MET A O 1
ATOM 1249 N N . SER A 1 172 ? 11.447 -4.593 6.992 1.00 87.69 172 SER A N 1
ATOM 1250 C CA . SER A 1 172 ? 12.509 -5.597 6.835 1.00 87.69 172 SER A CA 1
ATOM 1251 C C . SER A 1 172 ? 12.300 -6.810 7.742 1.00 87.69 172 SER A C 1
ATOM 1253 O O . SER A 1 172 ? 12.397 -7.936 7.267 1.00 87.69 172 SER A O 1
ATOM 1255 N N . ALA A 1 173 ? 11.942 -6.601 9.014 1.00 84.25 173 ALA A N 1
ATOM 1256 C CA . ALA A 1 173 ? 11.670 -7.696 9.946 1.00 84.25 173 ALA A CA 1
ATOM 1257 C C . ALA A 1 173 ? 10.460 -8.548 9.516 1.00 84.25 173 ALA A C 1
ATOM 1259 O O . ALA A 1 173 ? 10.504 -9.776 9.598 1.00 84.25 173 ALA A O 1
ATOM 1260 N N . ILE A 1 174 ? 9.391 -7.915 9.013 1.00 86.38 174 ILE A N 1
ATOM 1261 C CA . ILE A 1 174 ? 8.222 -8.621 8.459 1.00 86.38 174 ILE A CA 1
ATOM 1262 C C . ILE A 1 174 ? 8.628 -9.457 7.239 1.00 86.38 174 ILE A C 1
ATOM 1264 O O . ILE A 1 174 ? 8.229 -10.616 7.125 1.00 86.38 174 ILE A O 1
ATOM 1268 N N . GLU A 1 175 ? 9.430 -8.896 6.332 1.00 90.50 175 GLU A N 1
ATOM 1269 C CA . GLU A 1 175 ? 9.895 -9.619 5.149 1.00 90.50 175 GLU A CA 1
ATOM 1270 C C . GLU A 1 175 ? 10.829 -10.785 5.503 1.00 90.50 175 GLU A C 1
ATOM 1272 O O . GLU A 1 175 ? 10.717 -11.860 4.916 1.00 90.50 175 GLU A O 1
ATOM 1277 N N . GLU A 1 176 ? 11.754 -10.600 6.446 1.00 90.06 176 GLU A N 1
ATOM 1278 C CA . GLU A 1 176 ? 12.637 -11.661 6.949 1.00 90.06 176 GLU A CA 1
ATOM 1279 C C . GLU A 1 176 ? 11.835 -12.820 7.543 1.00 90.06 176 GLU A C 1
ATOM 1281 O O . GLU A 1 176 ? 12.087 -13.980 7.208 1.00 90.06 176 GLU A O 1
ATOM 1286 N N . GLU A 1 177 ? 10.821 -12.517 8.351 1.00 88.75 177 GLU A N 1
ATOM 1287 C CA . GLU A 1 177 ? 9.945 -13.531 8.930 1.00 88.75 177 GLU A CA 1
ATOM 1288 C C . GLU A 1 177 ? 9.111 -14.248 7.858 1.00 88.75 177 GLU A C 1
ATOM 1290 O O . GLU A 1 177 ? 9.017 -15.477 7.860 1.00 88.75 177 GLU A O 1
ATOM 1295 N N . ALA A 1 178 ? 8.572 -13.518 6.878 1.00 87.75 178 ALA A N 1
ATOM 1296 C CA . ALA A 1 178 ? 7.861 -14.117 5.750 1.00 87.75 178 ALA A CA 1
ATOM 1297 C C . ALA A 1 178 ? 8.773 -15.038 4.917 1.00 87.75 178 ALA A C 1
ATOM 1299 O O . ALA A 1 178 ? 8.340 -16.108 4.479 1.00 87.75 178 ALA A O 1
ATOM 1300 N N . ARG A 1 179 ? 10.048 -14.666 4.725 1.00 94.50 179 ARG A N 1
ATOM 1301 C CA . ARG A 1 179 ? 11.051 -15.519 4.060 1.00 94.50 179 ARG A CA 1
ATOM 1302 C C . ARG A 1 179 ? 11.349 -16.763 4.890 1.00 94.50 179 ARG A C 1
ATOM 1304 O O . ARG A 1 179 ? 11.375 -17.857 4.333 1.00 94.50 179 ARG A O 1
ATOM 1311 N N . ARG A 1 180 ? 11.506 -16.621 6.211 1.00 92.06 180 ARG A N 1
ATOM 1312 C CA . ARG A 1 180 ? 11.725 -17.742 7.142 1.00 92.06 180 ARG A CA 1
ATOM 1313 C C . ARG A 1 180 ? 10.574 -18.749 7.110 1.00 92.06 180 ARG A C 1
ATOM 1315 O O . ARG A 1 180 ? 10.811 -19.949 7.219 1.00 92.06 180 ARG A O 1
ATOM 1322 N N . GLN A 1 181 ? 9.346 -18.269 6.937 1.00 91.00 181 GLN A N 1
ATOM 1323 C CA . GLN A 1 181 ? 8.152 -19.106 6.796 1.00 91.00 181 GLN A CA 1
ATOM 1324 C C . GLN A 1 181 ? 7.913 -19.617 5.363 1.00 91.00 181 GLN A C 1
ATOM 1326 O O . GLN A 1 181 ? 7.002 -20.413 5.149 1.00 91.00 181 GLN A O 1
ATOM 1331 N N . GLY A 1 182 ? 8.708 -19.188 4.376 1.00 92.75 182 GLY A N 1
ATOM 1332 C CA . GLY A 1 182 ? 8.556 -19.600 2.977 1.00 92.75 182 GLY A CA 1
ATOM 1333 C C . GLY A 1 182 ? 7.329 -19.014 2.269 1.00 92.75 182 GLY A C 1
ATOM 1334 O O . GLY A 1 182 ? 6.880 -19.578 1.275 1.00 92.75 182 GLY A O 1
ATOM 1335 N N . VAL A 1 183 ? 6.779 -17.903 2.772 1.00 92.06 183 VAL A N 1
ATOM 1336 C CA . VAL A 1 183 ? 5.547 -17.262 2.260 1.00 92.06 183 VAL A CA 1
ATOM 1337 C C . VAL A 1 183 ? 5.779 -15.871 1.658 1.00 92.06 183 VAL A C 1
ATOM 1339 O O . VAL A 1 183 ? 4.828 -15.204 1.259 1.00 92.06 183 VAL A O 1
ATOM 1342 N N . TYR A 1 184 ? 7.030 -15.410 1.602 1.00 94.50 184 TYR A N 1
ATOM 1343 C CA . TYR A 1 184 ? 7.385 -14.112 1.027 1.00 94.50 184 TYR A CA 1
ATOM 1344 C C . TYR A 1 184 ? 7.212 -14.085 -0.502 1.00 94.50 184 TYR A C 1
ATOM 1346 O O . TYR A 1 184 ? 7.792 -14.915 -1.203 1.00 94.50 184 TYR A O 1
ATOM 1354 N N . ASP A 1 185 ? 6.491 -13.083 -1.013 1.00 94.06 185 ASP A N 1
ATOM 1355 C CA . ASP A 1 185 ? 6.478 -12.701 -2.432 1.00 94.06 185 ASP A CA 1
ATOM 1356 C C . ASP A 1 185 ? 7.135 -11.311 -2.566 1.00 94.06 185 ASP A C 1
ATOM 1358 O O . ASP A 1 185 ? 6.785 -10.407 -1.803 1.00 94.06 185 ASP A O 1
ATOM 1362 N N . PRO A 1 186 ? 8.094 -11.113 -3.493 1.00 92.94 186 PRO A N 1
ATOM 1363 C CA . PRO A 1 186 ? 8.765 -9.826 -3.687 1.00 92.94 186 PRO A CA 1
ATOM 1364 C C . PRO A 1 186 ? 7.892 -8.758 -4.361 1.00 92.94 186 PRO A C 1
ATOM 1366 O O . PRO A 1 186 ? 8.345 -7.623 -4.520 1.00 92.94 186 PRO A O 1
ATOM 1369 N N . TRP A 1 187 ? 6.684 -9.106 -4.812 1.00 93.56 187 TRP A N 1
ATOM 1370 C CA . TRP A 1 187 ? 5.765 -8.172 -5.451 1.00 93.56 187 TRP A CA 1
ATOM 1371 C C . TRP A 1 187 ? 5.367 -7.028 -4.508 1.00 93.56 187 TRP A C 1
ATOM 1373 O O . TRP A 1 187 ? 4.888 -7.257 -3.398 1.00 93.56 187 TRP A O 1
ATOM 1383 N N . ALA A 1 188 ? 5.520 -5.787 -4.971 1.00 91.56 188 ALA A N 1
ATOM 1384 C CA . ALA A 1 188 ? 5.160 -4.589 -4.221 1.00 91.56 188 ALA A CA 1
ATOM 1385 C C . ALA A 1 188 ? 4.168 -3.727 -5.006 1.00 91.56 188 ALA A C 1
ATOM 1387 O O . ALA A 1 188 ? 4.360 -3.442 -6.187 1.00 91.56 188 ALA A O 1
ATOM 1388 N N . TYR A 1 189 ? 3.111 -3.275 -4.332 1.00 89.50 189 TYR A N 1
ATOM 1389 C CA . TYR A 1 189 ? 2.068 -2.476 -4.961 1.00 89.50 189 TYR A CA 1
ATOM 1390 C C . TYR A 1 189 ? 2.492 -1.009 -5.090 1.00 89.50 189 TYR A C 1
ATOM 1392 O O . TYR A 1 189 ? 2.733 -0.344 -4.084 1.00 89.50 189 TYR A O 1
ATOM 1400 N N . LEU A 1 190 ? 2.558 -0.501 -6.325 1.00 85.06 190 LEU A N 1
ATOM 1401 C CA . LEU A 1 190 ? 3.044 0.851 -6.634 1.00 85.06 190 LEU A CA 1
ATOM 1402 C C . LEU A 1 190 ? 2.362 1.958 -5.820 1.00 85.06 190 LEU A C 1
ATOM 1404 O O . LEU A 1 190 ? 3.051 2.859 -5.352 1.00 85.06 190 LEU A O 1
ATOM 1408 N N . ASP A 1 191 ? 1.043 1.883 -5.628 1.00 81.31 191 ASP A N 1
ATOM 1409 C CA . ASP A 1 191 ? 0.285 2.948 -4.956 1.00 81.31 191 ASP A CA 1
ATOM 1410 C C . ASP A 1 191 ? 0.647 3.087 -3.467 1.00 81.31 191 ASP A C 1
ATOM 1412 O O . ASP A 1 191 ? 0.399 4.134 -2.870 1.00 81.31 191 ASP A O 1
ATOM 1416 N N . TYR A 1 192 ? 1.240 2.047 -2.870 1.00 85.62 192 TYR A N 1
ATOM 1417 C CA . TYR A 1 192 ? 1.641 1.994 -1.458 1.00 85.62 192 TYR A CA 1
ATOM 1418 C C . TYR A 1 192 ? 3.156 1.909 -1.268 1.00 85.62 192 TYR A C 1
ATOM 1420 O O . TYR A 1 192 ? 3.629 1.763 -0.141 1.00 85.62 192 TYR A O 1
ATOM 1428 N N . ALA A 1 193 ? 3.920 1.983 -2.356 1.00 81.81 193 ALA A N 1
ATOM 1429 C CA . ALA A 1 193 ? 5.359 1.842 -2.300 1.00 81.81 193 ALA A CA 1
ATOM 1430 C C . ALA A 1 193 ? 6.007 3.071 -1.660 1.00 81.81 193 ALA A C 1
ATOM 1432 O O . ALA A 1 193 ? 5.773 4.216 -2.053 1.00 81.81 193 ALA A O 1
ATOM 1433 N N . ALA A 1 194 ? 6.873 2.819 -0.687 1.00 83.19 194 ALA A N 1
ATOM 1434 C CA . ALA A 1 194 ? 7.695 3.852 -0.090 1.00 83.19 194 ALA A CA 1
ATOM 1435 C C . ALA A 1 194 ? 8.886 4.223 -1.002 1.00 83.19 194 ALA A C 1
ATOM 1437 O O . ALA A 1 194 ? 9.281 3.417 -1.847 1.00 83.19 194 ALA A O 1
ATOM 1438 N N . PRO A 1 195 ? 9.551 5.381 -0.798 1.00 80.38 195 PRO A N 1
ATOM 1439 C CA . PRO A 1 195 ? 10.662 5.828 -1.653 1.00 80.38 195 PRO A CA 1
ATOM 1440 C C . PRO A 1 195 ? 11.867 4.877 -1.735 1.00 80.38 195 PRO A C 1
ATOM 1442 O O . PRO A 1 195 ? 12.714 5.026 -2.611 1.00 80.38 195 PRO A O 1
ATOM 1445 N N . TRP A 1 196 ? 11.991 3.930 -0.800 1.00 81.75 196 TRP A N 1
ATOM 1446 C CA . TRP A 1 196 ? 13.061 2.926 -0.792 1.00 81.75 196 TRP A CA 1
ATOM 1447 C C . TRP A 1 196 ? 12.686 1.612 -1.490 1.00 81.75 196 TRP A C 1
ATOM 1449 O O . TRP A 1 196 ? 13.539 0.731 -1.592 1.00 81.75 196 TRP A O 1
ATOM 1459 N N . GLN A 1 197 ? 11.438 1.457 -1.931 1.00 83.38 197 GLN A N 1
ATOM 1460 C CA . GLN A 1 197 ? 10.952 0.270 -2.630 1.00 83.38 197 GLN A CA 1
ATOM 1461 C C . GLN A 1 197 ? 10.939 0.510 -4.142 1.00 83.38 197 GLN A C 1
ATOM 1463 O O . GLN A 1 197 ? 10.649 1.611 -4.602 1.00 83.38 197 GLN A O 1
ATOM 1468 N N . ASP A 1 198 ? 11.210 -0.546 -4.911 1.00 87.00 198 ASP A N 1
ATOM 1469 C CA . ASP A 1 198 ? 11.109 -0.545 -6.374 1.00 87.00 198 ASP A CA 1
ATOM 1470 C C . ASP A 1 198 ? 9.955 -1.467 -6.822 1.00 87.00 198 ASP A C 1
ATOM 1472 O O . ASP A 1 198 ? 10.168 -2.629 -7.184 1.00 87.00 198 ASP A O 1
ATOM 1476 N N . PRO A 1 199 ? 8.697 -0.994 -6.742 1.00 87.94 199 PRO A N 1
ATOM 1477 C CA . PRO A 1 199 ? 7.528 -1.788 -7.108 1.00 87.94 199 PRO A CA 1
ATOM 1478 C C . PRO A 1 199 ? 7.511 -2.176 -8.583 1.00 87.94 199 PRO A C 1
ATOM 1480 O O . PRO A 1 199 ? 7.112 -3.290 -8.913 1.00 87.94 199 PRO A O 1
ATOM 1483 N N . ILE A 1 200 ? 7.970 -1.305 -9.485 1.00 88.00 200 ILE A N 1
ATOM 1484 C CA . ILE A 1 200 ? 7.919 -1.575 -10.927 1.00 88.00 200 ILE A CA 1
ATOM 1485 C C . ILE A 1 200 ? 8.838 -2.751 -11.269 1.00 88.00 200 ILE A C 1
ATOM 1487 O O . ILE 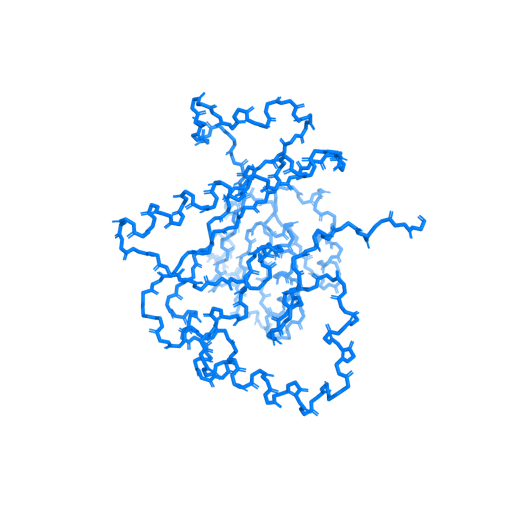A 1 200 ? 8.434 -3.633 -12.032 1.00 88.00 200 ILE A O 1
ATOM 1491 N N . ALA A 1 201 ? 10.029 -2.819 -10.665 1.00 89.06 201 ALA A N 1
ATOM 1492 C CA . ALA A 1 201 ? 10.929 -3.962 -10.806 1.00 89.06 201 ALA A CA 1
ATOM 1493 C C . ALA A 1 201 ? 10.299 -5.295 -10.387 1.00 89.06 201 ALA A C 1
ATOM 1495 O O . ALA A 1 201 ? 10.614 -6.337 -10.965 1.00 89.06 201 ALA A O 1
ATOM 1496 N N . SER A 1 202 ? 9.384 -5.264 -9.418 1.00 91.56 202 SER A N 1
ATOM 1497 C CA . SER A 1 202 ? 8.737 -6.461 -8.880 1.00 91.56 202 SER A CA 1
ATOM 1498 C C . SER A 1 202 ? 7.681 -7.082 -9.811 1.00 91.56 202 SER A C 1
ATOM 1500 O O . SER A 1 202 ? 7.310 -8.239 -9.631 1.00 91.56 202 SER A O 1
ATOM 1502 N N . TYR A 1 203 ? 7.227 -6.366 -10.850 1.00 91.31 203 TYR A N 1
ATOM 1503 C CA . TYR A 1 203 ? 6.157 -6.820 -11.761 1.00 91.31 203 TYR A CA 1
ATOM 1504 C C . TYR A 1 203 ? 6.615 -7.859 -12.801 1.00 91.31 203 TYR A C 1
ATOM 1506 O O . TYR A 1 203 ? 5.838 -8.278 -13.664 1.00 91.31 203 TYR A O 1
ATOM 1514 N N . GLY A 1 204 ? 7.885 -8.260 -12.759 1.00 90.19 204 GLY A N 1
ATOM 1515 C CA . GLY A 1 204 ? 8.446 -9.273 -13.643 1.00 90.19 204 GLY A CA 1
ATOM 1516 C C . GLY A 1 204 ? 8.750 -8.775 -15.059 1.00 90.19 204 GLY A C 1
ATOM 1517 O O . GLY A 1 204 ? 8.259 -7.750 -15.542 1.00 90.19 204 GLY A O 1
ATOM 1518 N N . GLU A 1 205 ? 9.591 -9.536 -15.758 1.00 90.12 205 GLU A N 1
ATOM 1519 C CA . GLU A 1 205 ? 10.193 -9.128 -17.033 1.00 90.12 205 GLU A CA 1
ATOM 1520 C C . GLU A 1 205 ? 9.166 -8.816 -18.124 1.00 90.12 205 GLU A C 1
ATOM 1522 O O . GLU A 1 205 ? 9.324 -7.857 -18.883 1.00 90.12 205 GLU A O 1
ATOM 1527 N N . ARG A 1 206 ? 8.087 -9.605 -18.195 1.00 89.19 206 ARG A N 1
ATOM 1528 C CA . ARG A 1 206 ? 7.024 -9.430 -19.190 1.00 89.19 206 ARG A CA 1
ATOM 1529 C C . ARG A 1 206 ? 6.336 -8.074 -19.038 1.00 89.19 206 ARG A C 1
ATOM 1531 O O . ARG A 1 206 ? 6.190 -7.347 -20.025 1.00 89.19 206 ARG A O 1
ATOM 1538 N N . SER A 1 207 ? 5.934 -7.730 -17.815 1.00 91.06 207 SER A N 1
ATOM 1539 C CA . SER A 1 207 ? 5.286 -6.452 -17.507 1.00 91.06 207 SER A CA 1
ATOM 1540 C C . SER A 1 207 ? 6.248 -5.294 -17.733 1.00 91.06 207 SER A C 1
ATOM 1542 O O . SER A 1 207 ? 5.889 -4.327 -18.403 1.00 91.06 207 SER A O 1
ATOM 1544 N N . LEU A 1 208 ? 7.495 -5.428 -17.273 1.00 90.50 208 LEU A N 1
ATOM 1545 C CA . LEU A 1 208 ? 8.551 -4.434 -17.471 1.00 90.50 208 LEU A CA 1
ATOM 1546 C C . LEU A 1 208 ? 8.805 -4.139 -18.951 1.00 90.50 208 LEU A C 1
ATOM 1548 O O . LEU A 1 208 ? 8.856 -2.975 -19.355 1.00 90.50 208 LEU A O 1
ATOM 1552 N N . LYS A 1 209 ? 8.934 -5.178 -19.783 1.00 91.31 209 LYS A N 1
ATOM 1553 C CA . LYS A 1 209 ? 9.126 -5.028 -21.230 1.00 91.31 209 LYS A CA 1
ATOM 1554 C C . LYS A 1 209 ? 7.962 -4.267 -21.859 1.00 91.31 209 LYS A C 1
ATOM 1556 O O . LYS A 1 209 ? 8.186 -3.290 -22.572 1.00 91.31 209 LYS A O 1
ATOM 1561 N N . ARG A 1 210 ? 6.727 -4.656 -21.535 1.00 90.62 210 ARG A N 1
ATOM 1562 C CA . ARG A 1 210 ? 5.521 -4.000 -22.049 1.00 90.62 210 ARG A CA 1
ATOM 1563 C C . ARG A 1 210 ? 5.416 -2.541 -21.600 1.00 90.62 210 ARG A C 1
ATOM 1565 O O . ARG A 1 210 ? 5.092 -1.683 -22.415 1.00 90.62 210 ARG A O 1
ATOM 1572 N N . LEU A 1 211 ? 5.696 -2.246 -20.330 1.00 90.38 211 LEU A N 1
ATOM 1573 C CA . LEU A 1 211 ? 5.687 -0.879 -19.799 1.00 90.38 211 LEU A CA 1
ATOM 1574 C C . LEU A 1 211 ? 6.712 0.001 -20.523 1.00 90.38 211 LEU A C 1
ATOM 1576 O O . LEU A 1 211 ? 6.375 1.112 -20.926 1.00 90.38 211 LEU A O 1
ATOM 1580 N N . ARG A 1 212 ? 7.921 -0.517 -20.778 1.00 88.50 212 ARG A N 1
ATOM 1581 C CA . ARG A 1 212 ? 8.956 0.183 -21.559 1.00 88.50 212 ARG A CA 1
ATOM 1582 C C . ARG A 1 212 ? 8.525 0.433 -23.004 1.00 88.50 212 ARG A C 1
ATOM 1584 O O . ARG A 1 212 ? 8.734 1.522 -23.525 1.00 88.50 212 ARG A O 1
ATOM 1591 N N . GLU A 1 213 ? 7.926 -0.552 -23.666 1.00 93.25 213 GLU A N 1
ATOM 1592 C CA . GLU A 1 213 ? 7.416 -0.392 -25.036 1.00 93.25 213 GLU A CA 1
ATOM 1593 C C . GLU A 1 213 ? 6.311 0.669 -25.111 1.00 93.25 213 GLU A C 1
ATOM 1595 O O . GLU A 1 213 ? 6.315 1.516 -26.007 1.00 93.25 213 GLU A O 1
ATOM 1600 N N . VAL A 1 214 ? 5.389 0.664 -24.145 1.00 91.25 214 VAL A N 1
ATOM 1601 C CA . VAL A 1 214 ? 4.328 1.672 -24.047 1.00 91.25 214 VAL A CA 1
ATOM 1602 C C . VAL A 1 214 ? 4.924 3.052 -23.793 1.00 91.25 214 VAL A C 1
ATOM 1604 O O . VAL A 1 214 ? 4.583 3.978 -24.524 1.00 91.25 214 VAL A O 1
ATOM 1607 N N . GLN A 1 215 ? 5.842 3.187 -22.836 1.00 89.75 215 GLN A N 1
ATOM 1608 C CA . GLN A 1 215 ? 6.506 4.451 -22.522 1.00 89.75 215 GLN A CA 1
AT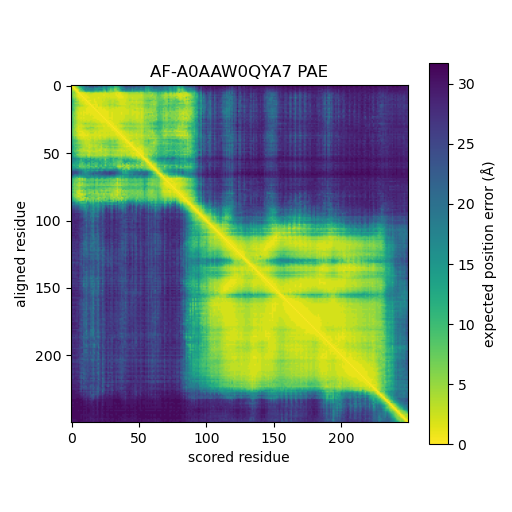OM 1609 C C . GLN A 1 215 ? 7.232 5.034 -23.740 1.00 89.75 215 GLN A C 1
ATOM 1611 O O . GLN A 1 215 ? 6.998 6.191 -24.072 1.00 89.75 215 GLN A O 1
ATOM 1616 N N . LYS A 1 216 ? 7.994 4.234 -24.496 1.00 92.25 216 LYS A N 1
ATOM 1617 C CA . LYS A 1 216 ? 8.643 4.699 -25.738 1.00 92.25 216 LYS A CA 1
ATOM 1618 C C . LYS A 1 216 ? 7.646 5.217 -26.771 1.00 92.25 216 LYS A C 1
ATOM 1620 O O . LYS A 1 216 ? 7.960 6.132 -27.524 1.00 92.25 216 LYS A O 1
ATOM 1625 N N . ARG A 1 217 ? 6.453 4.622 -26.830 1.00 93.56 217 ARG A N 1
ATOM 1626 C CA . ARG A 1 217 ? 5.404 5.010 -27.776 1.00 93.56 217 ARG A CA 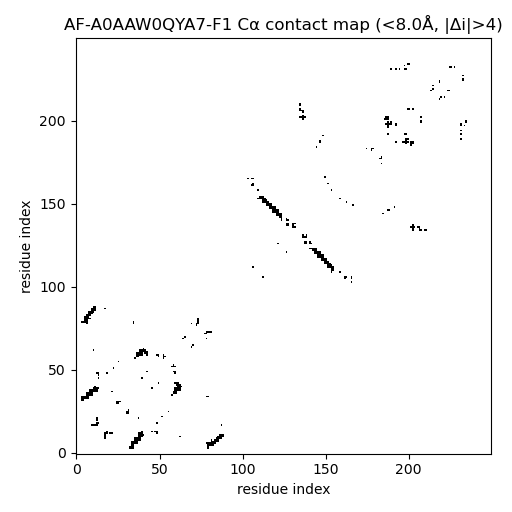1
ATOM 1627 C C . ARG A 1 217 ? 4.651 6.266 -27.340 1.00 93.56 217 ARG A C 1
ATOM 1629 O O . ARG A 1 217 ? 4.306 7.072 -28.196 1.00 93.56 217 ARG A O 1
ATOM 1636 N N . VAL A 1 218 ? 4.337 6.397 -26.049 1.00 91.56 218 VAL A N 1
ATOM 1637 C CA . VAL A 1 218 ? 3.422 7.440 -25.545 1.00 91.56 218 VAL A CA 1
ATOM 1638 C C . VAL A 1 218 ? 4.121 8.602 -24.842 1.00 91.56 218 VAL A C 1
ATOM 1640 O O . VAL A 1 218 ? 3.586 9.704 -24.827 1.00 91.56 218 VAL A O 1
ATOM 1643 N N . ASP A 1 219 ? 5.314 8.377 -24.296 1.00 87.75 219 ASP A N 1
ATOM 1644 C CA . ASP A 1 219 ? 6.137 9.371 -23.604 1.00 87.75 219 ASP A CA 1
ATOM 1645 C C . ASP A 1 219 ? 7.611 9.311 -24.070 1.00 87.75 219 ASP A C 1
ATOM 1647 O O . ASP A 1 219 ? 8.525 9.185 -23.253 1.00 87.75 219 ASP A O 1
ATOM 1651 N N . PRO A 1 220 ? 7.894 9.407 -25.388 1.00 90.69 220 PRO A N 1
ATOM 1652 C CA . PRO A 1 220 ? 9.260 9.307 -25.919 1.00 90.69 220 PRO A CA 1
ATOM 1653 C C . PRO A 1 220 ? 10.198 10.411 -25.412 1.00 90.69 220 PRO A C 1
ATOM 1655 O O . PRO A 1 220 ? 11.415 10.271 -25.490 1.00 90.69 220 PRO A O 1
ATOM 1658 N N . LYS A 1 221 ? 9.637 11.523 -24.922 1.00 88.25 221 LYS A N 1
ATOM 1659 C CA . LYS A 1 221 ? 10.380 12.656 -24.354 1.00 88.25 221 LYS A CA 1
ATOM 1660 C C . LYS A 1 221 ? 10.433 12.630 -22.826 1.00 88.25 221 LYS A C 1
ATOM 1662 O O . LYS A 1 221 ? 10.917 13.595 -22.242 1.00 88.25 221 LYS A O 1
ATOM 1667 N N . LEU A 1 222 ? 9.937 11.561 -22.196 1.00 83.50 222 LEU A N 1
ATOM 1668 C CA . LEU A 1 222 ? 9.988 11.357 -20.748 1.00 83.50 222 LEU A CA 1
ATOM 1669 C C . LEU A 1 222 ? 9.321 12.484 -19.944 1.00 83.50 222 LEU A C 1
ATOM 1671 O O . LEU A 1 222 ? 9.689 12.751 -18.803 1.00 83.50 222 LEU A O 1
ATOM 1675 N N . VAL A 1 223 ? 8.339 13.172 -20.526 1.00 83.62 223 VAL A N 1
ATOM 1676 C CA . VAL A 1 223 ? 7.651 14.298 -19.890 1.00 83.62 223 VAL A CA 1
ATOM 1677 C C . VAL A 1 223 ? 6.951 13.825 -18.622 1.00 83.62 223 VAL A C 1
ATOM 1679 O O . VAL A 1 223 ? 7.107 14.448 -17.574 1.00 83.62 223 VAL A O 1
ATOM 1682 N N . PHE A 1 224 ? 6.231 12.706 -18.693 1.00 74.31 224 PHE A N 1
ATOM 1683 C CA . PHE A 1 224 ? 5.524 12.131 -17.546 1.00 74.31 224 PHE A CA 1
ATOM 1684 C C . PHE A 1 224 ? 6.442 11.299 -16.654 1.00 74.31 224 PHE A C 1
ATOM 1686 O O . PHE A 1 224 ? 6.150 11.107 -15.480 1.00 74.31 224 PHE A O 1
ATOM 1693 N N . THR A 1 225 ? 7.577 10.855 -17.185 1.00 68.69 225 THR A N 1
ATOM 1694 C CA . THR A 1 225 ? 8.614 10.203 -16.379 1.00 68.69 225 THR A CA 1
ATOM 1695 C C . THR A 1 225 ? 9.334 11.219 -15.476 1.00 68.69 225 THR A C 1
ATOM 1697 O O . THR A 1 225 ? 9.592 10.930 -14.314 1.00 68.69 225 THR A O 1
ATOM 1700 N N . HIS A 1 226 ? 9.612 12.433 -15.968 1.00 68.62 226 HIS A N 1
ATOM 1701 C CA . HIS A 1 226 ? 10.396 13.442 -15.241 1.00 68.62 226 HIS A CA 1
ATOM 1702 C C . HIS A 1 226 ? 9.569 14.481 -14.475 1.00 68.62 226 HIS A C 1
ATOM 1704 O O . HIS A 1 226 ? 10.096 15.132 -13.576 1.00 68.62 226 HIS A O 1
ATOM 1710 N N . ARG A 1 227 ? 8.297 14.700 -14.832 1.00 65.44 227 ARG A N 1
ATOM 1711 C CA . ARG A 1 227 ? 7.478 15.787 -14.256 1.00 65.44 227 ARG A CA 1
ATOM 1712 C C . ARG A 1 227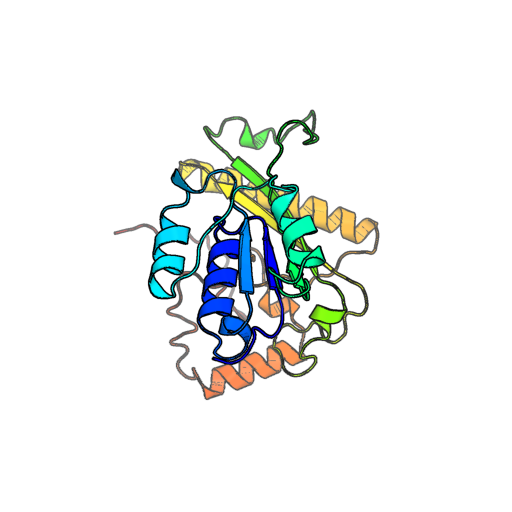 ? 6.382 15.326 -13.296 1.00 65.44 227 ARG A C 1
ATOM 1714 O O . ARG A 1 227 ? 5.448 16.085 -13.053 1.00 65.44 227 ARG A O 1
ATOM 1721 N N . VAL A 1 228 ? 6.487 14.123 -12.726 1.00 58.53 228 VAL A N 1
ATOM 1722 C CA . VAL A 1 228 ? 5.505 13.599 -11.755 1.00 58.53 228 VAL A CA 1
ATOM 1723 C C . VAL A 1 228 ? 6.149 13.455 -10.371 1.00 58.53 228 VAL A C 1
ATOM 1725 O O . VAL A 1 228 ? 6.465 12.340 -9.961 1.00 58.53 228 VAL A O 1
ATOM 1728 N N . PRO A 1 229 ? 6.361 14.560 -9.625 1.00 49.25 229 PRO A N 1
ATOM 1729 C CA . PRO A 1 229 ? 7.145 14.599 -8.378 1.00 49.25 229 PRO A CA 1
ATOM 1730 C C . PRO A 1 229 ? 6.575 13.792 -7.192 1.00 49.25 229 PRO A C 1
ATOM 1732 O O . PRO A 1 229 ? 7.121 13.875 -6.099 1.00 49.25 229 PRO A O 1
ATOM 1735 N N . GLY A 1 230 ? 5.503 13.013 -7.387 1.00 44.91 230 GLY A N 1
ATOM 1736 C CA . GLY A 1 230 ? 4.888 12.167 -6.355 1.00 44.91 230 GLY A CA 1
ATOM 1737 C C . GLY A 1 230 ? 4.758 10.677 -6.699 1.00 44.91 230 GLY A C 1
ATOM 1738 O O . GLY A 1 230 ? 4.234 9.932 -5.881 1.00 44.91 230 GLY A O 1
ATOM 1739 N N . GLY A 1 231 ? 5.184 10.231 -7.886 1.00 48.88 231 GLY A N 1
ATOM 1740 C CA . GLY A 1 231 ? 5.194 8.805 -8.249 1.00 48.88 231 GLY A CA 1
ATOM 1741 C C . GLY A 1 231 ? 6.563 8.171 -8.007 1.00 48.88 231 GLY A C 1
ATOM 1742 O O . GLY A 1 231 ? 7.568 8.879 -8.013 1.00 48.88 231 GLY A O 1
ATOM 1743 N N . VAL A 1 232 ? 6.628 6.844 -7.839 1.00 50.16 232 VAL A N 1
ATOM 1744 C CA . VAL A 1 232 ? 7.906 6.116 -7.913 1.00 50.16 232 VAL A CA 1
ATOM 1745 C C . VAL A 1 232 ? 8.507 6.354 -9.300 1.00 50.16 232 VAL A C 1
ATOM 1747 O O . VAL A 1 232 ? 8.016 5.842 -10.307 1.00 50.16 232 VAL A O 1
ATOM 1750 N N . GLN A 1 233 ? 9.549 7.178 -9.339 1.00 49.12 233 GLN A N 1
ATOM 1751 C CA . GLN A 1 233 ? 10.309 7.515 -10.533 1.00 49.12 233 GLN A CA 1
ATOM 1752 C C . GLN A 1 233 ? 11.591 6.686 -10.548 1.00 49.12 233 GLN A C 1
ATOM 1754 O O . GLN A 1 233 ? 12.623 7.162 -10.095 1.00 49.12 233 GLN A O 1
ATOM 1759 N N . ASP A 1 234 ? 11.537 5.451 -11.041 1.00 43.62 234 ASP A N 1
ATOM 1760 C CA . ASP A 1 234 ? 12.669 4.909 -11.799 1.00 43.62 234 ASP A CA 1
ATOM 1761 C C . ASP A 1 234 ? 12.329 3.582 -12.476 1.00 43.62 234 ASP A C 1
ATOM 1763 O O . ASP A 1 234 ? 11.724 2.688 -11.884 1.00 43.62 234 ASP A O 1
ATOM 1767 N N . PRO A 1 235 ? 12.766 3.428 -13.733 1.00 39.69 235 PRO A N 1
ATOM 1768 C CA . PRO A 1 235 ? 13.282 2.151 -14.166 1.00 39.69 235 PRO A CA 1
ATOM 1769 C C . PRO A 1 235 ? 14.609 2.361 -14.930 1.00 39.69 235 PRO A C 1
ATOM 1771 O O . PRO A 1 235 ? 14.606 2.419 -16.161 1.00 39.69 235 PRO A O 1
ATOM 1774 N N . TRP A 1 236 ? 15.731 2.311 -14.189 1.00 35.97 236 TRP A N 1
ATOM 1775 C CA . TRP A 1 236 ? 17.077 1.837 -14.613 1.00 35.97 236 TRP A CA 1
ATOM 1776 C C . TRP A 1 236 ? 18.062 2.810 -15.310 1.00 35.97 236 TRP A C 1
ATOM 1778 O O . TRP A 1 236 ? 17.664 3.597 -16.161 1.00 35.97 236 TRP A O 1
ATOM 1788 N N . PRO A 1 237 ? 19.388 2.564 -15.184 1.00 41.69 237 PRO A N 1
ATOM 1789 C CA . PRO A 1 237 ? 20.231 2.660 -13.997 1.00 41.69 237 PRO A CA 1
ATOM 1790 C C . PRO A 1 237 ? 21.106 3.931 -14.051 1.00 41.69 237 PRO A C 1
ATOM 1792 O O . PRO A 1 237 ? 21.950 4.069 -14.929 1.00 41.69 237 PRO A O 1
ATOM 1795 N N . TYR A 1 238 ? 20.986 4.818 -13.066 1.00 28.84 238 TYR A N 1
ATOM 1796 C CA . TYR A 1 238 ? 22.084 5.690 -12.631 1.00 28.84 238 TYR A CA 1
ATOM 1797 C C . TYR A 1 238 ? 21.871 5.999 -11.148 1.00 28.84 238 TYR A C 1
ATOM 1799 O O . TYR A 1 238 ? 21.177 6.939 -10.781 1.00 28.84 238 TYR A O 1
ATOM 1807 N N . ARG A 1 239 ? 22.475 5.189 -10.272 1.00 35.28 239 ARG A N 1
ATOM 1808 C CA . ARG A 1 239 ? 22.763 5.626 -8.903 1.00 35.28 239 ARG A CA 1
ATOM 1809 C C . ARG A 1 239 ? 24.180 6.194 -8.879 1.00 35.28 239 ARG A C 1
ATOM 1811 O O . ARG A 1 239 ? 25.124 5.407 -8.865 1.00 35.28 239 ARG A O 1
ATOM 1818 N N . PRO A 1 240 ? 24.377 7.512 -8.772 1.00 25.92 240 PRO A N 1
ATOM 1819 C CA . PRO A 1 240 ? 25.394 8.029 -7.885 1.00 25.92 240 PRO A CA 1
ATOM 1820 C C . PRO A 1 240 ? 24.775 8.119 -6.486 1.00 25.92 240 PRO A C 1
ATOM 1822 O O . PRO A 1 240 ? 23.719 8.714 -6.285 1.00 25.92 240 PRO A O 1
ATOM 1825 N N . LEU A 1 241 ? 25.421 7.477 -5.517 1.00 31.97 241 LEU A N 1
ATOM 1826 C CA . LEU A 1 241 ? 25.175 7.679 -4.090 1.00 31.97 241 LEU A CA 1
ATOM 1827 C C . LEU A 1 241 ? 25.058 9.184 -3.794 1.00 31.97 241 LEU A C 1
ATOM 1829 O O . LEU A 1 241 ? 26.013 9.925 -4.010 1.00 31.97 241 LEU A O 1
ATOM 1833 N N . GLY A 1 242 ? 23.898 9.640 -3.319 1.00 26.08 242 GLY A N 1
ATOM 1834 C CA . GLY A 1 242 ? 23.683 11.063 -3.068 1.00 26.08 242 GLY A CA 1
ATOM 1835 C C . GLY A 1 242 ? 22.286 11.372 -2.550 1.00 26.08 242 GLY A C 1
ATOM 1836 O O . GLY A 1 242 ? 21.404 11.725 -3.317 1.00 26.08 242 GLY A O 1
ATOM 1837 N N . ILE A 1 243 ? 22.107 11.184 -1.241 1.00 31.38 243 ILE A N 1
ATOM 1838 C CA . ILE A 1 243 ? 21.220 11.925 -0.326 1.00 31.38 243 ILE A CA 1
ATOM 1839 C C . ILE A 1 243 ? 20.229 12.871 -1.040 1.00 31.38 243 ILE A C 1
ATOM 1841 O O . ILE A 1 243 ? 20.588 13.980 -1.435 1.00 31.38 243 ILE A O 1
ATOM 1845 N N . ALA A 1 244 ? 18.960 12.465 -1.144 1.00 28.17 244 ALA A N 1
ATOM 1846 C CA . ALA A 1 244 ? 17.877 13.336 -1.589 1.00 28.17 244 ALA A CA 1
ATOM 1847 C C . ALA A 1 244 ? 17.521 14.348 -0.485 1.00 28.17 244 ALA A C 1
ATOM 1849 O O . ALA A 1 244 ? 16.575 14.172 0.277 1.00 28.17 244 ALA A O 1
ATOM 1850 N N . ALA A 1 245 ? 18.303 15.419 -0.397 1.00 31.31 245 ALA A N 1
ATOM 1851 C CA . ALA A 1 245 ? 17.948 16.647 0.297 1.00 31.31 245 ALA A CA 1
ATOM 1852 C C . ALA A 1 245 ? 17.757 17.741 -0.758 1.00 31.31 245 ALA A C 1
ATOM 1854 O O . ALA A 1 245 ? 18.736 18.381 -1.119 1.00 31.31 245 ALA A O 1
ATOM 1855 N N . ASN A 1 246 ? 16.541 17.913 -1.300 1.00 30.53 246 ASN A N 1
ATOM 1856 C CA . ASN A 1 246 ? 16.097 19.161 -1.960 1.00 30.53 246 ASN A CA 1
ATOM 1857 C C . ASN A 1 246 ? 14.658 19.085 -2.511 1.00 30.53 246 ASN A C 1
ATOM 1859 O O . ASN A 1 246 ? 14.442 19.233 -3.708 1.00 30.53 246 ASN A O 1
ATOM 1863 N N . LEU A 1 247 ? 13.649 18.907 -1.651 1.00 28.30 247 LEU A N 1
ATOM 1864 C CA . LEU A 1 247 ? 12.247 19.099 -2.072 1.00 28.30 247 LEU A CA 1
ATOM 1865 C C . LEU A 1 247 ? 11.402 20.007 -1.161 1.00 28.30 247 LEU A C 1
ATOM 1867 O O . LEU A 1 247 ? 10.183 19.986 -1.245 1.00 28.30 247 LEU A O 1
ATOM 1871 N N . TYR A 1 248 ? 12.033 20.888 -0.374 1.00 27.27 248 TYR A N 1
ATOM 1872 C CA . TYR A 1 248 ? 11.338 22.000 0.297 1.00 27.27 248 TYR A CA 1
ATOM 1873 C C . TYR A 1 248 ? 12.201 23.274 0.345 1.00 27.27 248 TYR A C 1
ATOM 1875 O O . TYR A 1 248 ? 12.669 23.691 1.401 1.00 27.27 248 TYR A O 1
ATOM 1883 N N . ARG A 1 249 ? 12.431 23.903 -0.814 1.00 27.02 249 ARG A N 1
ATOM 1884 C CA . ARG A 1 249 ? 12.785 25.332 -0.888 1.00 27.02 249 ARG A CA 1
ATOM 1885 C C . ARG A 1 249 ? 11.901 26.027 -1.915 1.00 27.02 249 ARG A C 1
ATOM 1887 O O . ARG A 1 249 ? 12.239 26.043 -3.094 1.00 27.02 249 ARG A O 1
ATOM 1894 N N . HIS A 1 250 ? 10.817 26.613 -1.428 1.00 34.66 250 HIS A N 1
ATOM 1895 C CA . HIS A 1 250 ? 10.274 27.886 -1.891 1.00 34.66 250 HIS A CA 1
ATOM 1896 C C . HIS A 1 250 ? 9.839 28.664 -0.655 1.00 34.66 250 HIS A C 1
ATOM 1898 O O . HIS A 1 250 ? 9.256 28.018 0.246 1.00 34.66 250 HIS A O 1
#

Organism: NCBI:txid1337665

Solvent-accessible surface area (backbone atoms only — not comparable to full-atom values): 15435 Å² total; per-residue (Å²): 130,84,79,54,87,20,19,39,42,33,39,42,27,67,40,77,66,28,39,52,51,50,51,53,39,64,70,29,80,77,52,50,46,32,46,68,42,34,21,24,82,50,54,90,74,34,55,78,45,48,59,66,24,61,78,68,82,50,64,69,39,49,55,85,64,83,39,68,65,56,61,49,24,39,74,70,64,77,34,54,60,80,74,45,79,46,88,48,87,89,80,90,71,74,90,78,59,86,74,62,94,75,66,60,72,89,51,74,85,52,72,80,59,45,76,48,79,45,79,45,78,40,49,27,72,60,36,48,58,51,48,92,70,59,67,68,51,35,58,84,48,76,64,64,48,66,49,78,46,79,47,77,46,67,84,53,78,87,48,44,66,56,53,51,52,52,50,51,54,52,51,52,52,53,49,52,51,30,49,76,71,72,69,60,69,82,65,43,60,65,95,75,52,51,97,89,55,67,26,67,74,39,14,40,70,70,28,45,52,52,51,51,56,48,38,57,72,77,39,72,78,39,58,72,66,74,70,45,97,84,58,95,76,74,87,86,89,84,82,73,93,68,82,92,81,84,88,83,86,130

pLDDT: mean 73.33, std 17.39, range [25.92, 94.5]

Radius of gyration: 24.6 Å; Cα contacts (8 Å, |Δi|>4): 265; chains: 1; bounding box: 73×48×53 Å

Mean predicted aligned error: 16.93 Å